Protein AF-A0A7W0R4D1-F1 (afdb_monomer_lite)

Secondary structure (DSSP, 8-state):
-HHHHHHHHHHHHHHHHHHGGGSHHHHHHSPPPPTHHHHHHHHS---SHHHHHHHHTS-TTSTTHHHHHHHHHHHHHHHHHHHHHHHHHHHHHTT-PPS-HHHHHHHHHHHHHHHHHHHHHHHHHH--S-S-HHHHHHHHHHHHHHHHHHHTTTT-SS--HHHHHHHHHHHHHHHHHHHHHHHHHHT-S-HHHHHHHHHHHHHHHHHHHHHHHHHSSPP-S-B-PPP-TT-HHHHHS---SS-----S-HHHHHTT----S-EEEETTT--EEE-TTSTT-HHHHHHHHH---EEEE-STTB--EEETTTTEE-

Foldseek 3Di:
DLVVLLVVLLVPLVCVLVVVCVDVVCCVVPPRDDPLVSVLVSLDDPQLPVVLVVLVPDDPPDPCSVVSNVVSCCNRVVSCVVSVVCNVVSCVVSVPDDDPVLQVLVVVLLVLVVQLVVQLVVLVVPDPPPDDPVVNVVSNCVSCLVSLLSVLLVLDPDQGPLNVVLVVVLVVLVVVLVVLVVVVVVVVDDPVVSCVSVVVSVVVNVVSVVSVVSNPDDDDAQNEHDQPPPDPLDVVQDWDPAAPDDPAQPVCVVVVHDQARFWKAQSVPGHIHGPPSGPPHVVVVCCVVVVRFKIFTNRPSYRWMAGPVVSDID

Radius of gyration: 28.36 Å; chains: 1; bounding box: 57×69×88 Å

Structure (mmCIF, N/CA/C/O backbone):
data_AF-A0A7W0R4D1-F1
#
_entry.id   AF-A0A7W0R4D1-F1
#
loop_
_atom_site.group_PDB
_atom_site.id
_atom_site.type_symbol
_atom_site.label_atom_id
_atom_site.label_alt_id
_atom_site.label_comp_id
_atom_site.label_asym_id
_atom_site.label_entity_id
_atom_site.label_seq_id
_atom_site.pdbx_PDB_ins_code
_atom_site.Cartn_x
_atom_site.Cartn_y
_atom_site.Cartn_z
_atom_site.occupancy
_atom_site.B_iso_or_equiv
_atom_site.auth_seq_id
_atom_site.auth_comp_id
_atom_site.auth_asym_id
_atom_site.auth_atom_id
_atom_site.pdbx_PDB_model_num
ATOM 1 N N . VAL A 1 1 ? -23.362 10.364 43.346 1.00 81.94 1 VAL A N 1
ATOM 2 C CA . VAL A 1 1 ? -22.169 9.546 43.006 1.00 81.94 1 VAL A CA 1
ATOM 3 C C . VAL A 1 1 ? -21.959 9.431 41.501 1.00 81.94 1 VAL A C 1
ATOM 5 O O . VAL A 1 1 ? -20.936 9.909 41.040 1.00 81.94 1 VAL A O 1
ATOM 8 N N . LEU A 1 2 ? -22.918 8.903 40.726 1.00 81.12 2 LEU A N 1
ATOM 9 C CA . LEU A 1 2 ? -22.807 8.769 39.259 1.00 81.12 2 LEU A CA 1
ATOM 10 C C . LEU A 1 2 ? -22.326 10.052 38.553 1.00 81.12 2 LEU A C 1
ATOM 12 O O . LEU A 1 2 ? -21.305 10.025 37.875 1.00 81.12 2 LEU A O 1
ATOM 16 N N . GLY A 1 3 ? -23.004 11.185 38.771 1.00 85.44 3 GLY A N 1
ATOM 17 C CA . GLY A 1 3 ? -22.596 12.464 38.177 1.00 85.44 3 GLY A CA 1
ATOM 18 C C . GLY A 1 3 ? -21.191 12.912 38.595 1.00 85.44 3 GLY A C 1
ATOM 19 O O . GLY A 1 3 ? -20.421 13.364 37.757 1.00 85.44 3 GLY A O 1
ATOM 20 N N . ALA A 1 4 ? -20.815 12.707 39.862 1.00 86.94 4 ALA A N 1
ATOM 21 C CA . ALA A 1 4 ? -19.478 13.039 40.357 1.00 86.94 4 ALA A CA 1
ATOM 22 C C . ALA A 1 4 ? -18.387 12.193 39.679 1.00 86.94 4 ALA A C 1
ATOM 24 O O . ALA A 1 4 ? -17.350 12.731 39.310 1.00 86.94 4 ALA A O 1
ATOM 25 N N . VAL A 1 5 ? -18.635 10.898 39.449 1.00 83.69 5 VAL A N 1
ATOM 26 C CA . VAL A 1 5 ? -17.708 10.005 38.730 1.00 83.69 5 VAL A CA 1
ATOM 27 C C . VAL A 1 5 ? -17.535 10.446 37.274 1.00 83.69 5 VAL A C 1
ATOM 29 O O . VAL A 1 5 ? -16.412 10.482 36.773 1.00 83.69 5 VAL A O 1
ATOM 32 N N . ILE 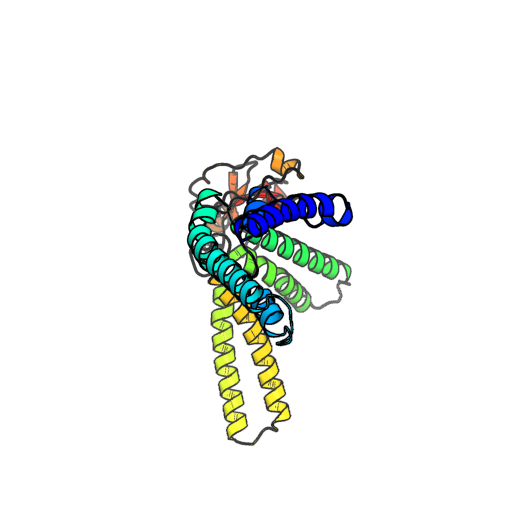A 1 6 ? -18.629 10.825 36.603 1.00 84.38 6 I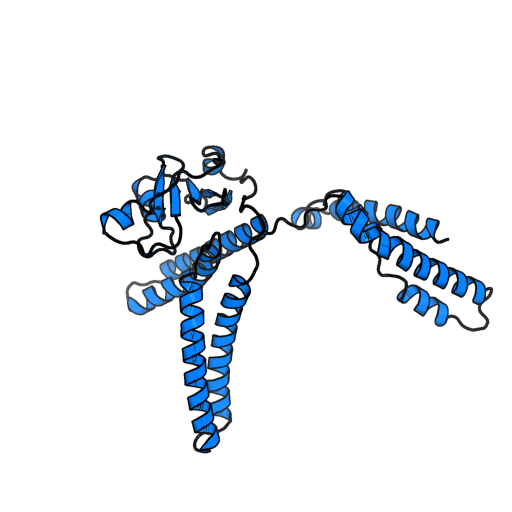LE A N 1
ATOM 33 C CA . ILE A 1 6 ? -18.590 11.317 35.218 1.00 84.38 6 ILE A CA 1
ATOM 34 C C . ILE A 1 6 ? -17.788 12.622 35.136 1.00 84.38 6 ILE A C 1
ATOM 36 O O . ILE A 1 6 ? -16.868 12.725 34.328 1.00 84.38 6 ILE A O 1
ATOM 40 N N . VAL A 1 7 ? -18.091 13.599 35.995 1.00 88.44 7 VAL A N 1
ATOM 41 C CA . VAL A 1 7 ? -17.403 14.899 36.001 1.00 88.44 7 VAL A CA 1
ATOM 42 C C . VAL A 1 7 ? -15.926 14.738 36.345 1.00 88.44 7 VAL A C 1
ATOM 44 O O . VAL A 1 7 ? -15.084 15.273 35.631 1.00 88.44 7 VAL A O 1
ATOM 47 N N . LEU A 1 8 ? -15.592 13.961 37.381 1.00 89.56 8 LEU A N 1
ATOM 48 C CA . LEU A 1 8 ? -14.205 13.726 37.788 1.00 89.56 8 LEU A CA 1
ATOM 49 C C . LEU A 1 8 ? -13.374 13.139 36.643 1.00 89.56 8 LEU A C 1
ATOM 51 O O . LEU A 1 8 ? -12.228 13.530 36.440 1.00 89.56 8 LEU A O 1
ATOM 55 N N . ARG A 1 9 ? -13.966 12.237 35.856 1.00 85.88 9 ARG A N 1
ATOM 56 C CA . ARG A 1 9 ? -13.312 11.661 34.683 1.00 85.88 9 ARG A CA 1
ATOM 57 C C . ARG A 1 9 ? -13.028 12.713 33.613 1.00 85.88 9 ARG A C 1
ATOM 59 O O . ARG A 1 9 ? -11.912 12.749 33.109 1.00 85.88 9 ARG A O 1
ATOM 66 N N . VAL A 1 10 ? -13.991 13.574 33.282 1.00 87.88 10 VAL A N 1
ATOM 67 C CA . VAL A 1 10 ? -13.779 14.682 32.329 1.00 87.88 10 VAL A CA 1
ATOM 68 C C . VAL A 1 10 ? -12.676 15.613 32.835 1.00 87.88 10 VAL A C 1
ATOM 70 O O . VAL A 1 10 ? -11.738 15.920 32.102 1.00 87.88 10 VAL A O 1
ATOM 73 N N . VAL A 1 11 ? -12.739 15.980 34.116 1.00 90.75 11 VAL A N 1
ATOM 74 C CA . VAL A 1 11 ? -11.750 16.837 34.778 1.00 90.75 11 VAL A CA 1
ATOM 75 C C . VAL A 1 11 ? -10.359 16.204 34.800 1.00 90.75 11 VAL A C 1
ATOM 77 O O . VAL A 1 11 ? -9.386 16.940 34.756 1.00 90.75 11 VAL A O 1
ATOM 80 N N . TRP A 1 12 ? -10.231 14.875 34.834 1.00 88.94 12 TRP A N 1
ATOM 81 C CA . TRP A 1 12 ? -8.930 14.196 34.836 1.00 88.94 12 TRP A CA 1
ATOM 82 C C . TRP A 1 12 ? -8.372 13.930 33.429 1.00 88.94 12 TRP A C 1
ATOM 84 O O . TRP A 1 12 ? -7.187 14.137 33.173 1.00 88.94 12 TRP A O 1
ATOM 94 N N . VAL A 1 13 ? -9.216 13.495 32.490 1.00 87.75 13 VAL A N 1
ATOM 95 C CA . VAL A 1 13 ? -8.792 13.096 31.137 1.00 87.75 13 VAL A CA 1
ATOM 96 C C . VAL A 1 13 ? -8.254 14.282 30.341 1.00 87.75 13 VAL A C 1
ATOM 98 O O . VAL A 1 13 ? -7.235 14.142 29.667 1.00 87.75 13 VAL A O 1
ATOM 101 N N . PHE A 1 14 ? -8.888 15.453 30.430 1.00 89.56 14 PHE A N 1
ATOM 102 C CA . PHE A 1 14 ? -8.442 16.641 29.698 1.00 89.56 14 PHE A CA 1
ATOM 103 C C . PHE A 1 14 ? -7.024 17.078 30.114 1.00 89.56 14 PHE A C 1
ATOM 105 O O . PHE A 1 14 ? -6.142 17.098 29.251 1.00 89.56 14 PHE A O 1
ATOM 112 N N . PRO A 1 15 ? -6.737 17.344 31.405 1.00 89.69 15 PRO A N 1
ATOM 113 C CA . PRO A 1 15 ? -5.399 17.710 31.851 1.00 89.69 15 PRO A CA 1
ATOM 114 C C . PRO A 1 15 ? -4.358 16.644 31.552 1.00 89.69 15 PRO A C 1
ATOM 116 O O . PRO A 1 15 ? -3.300 16.994 31.053 1.00 89.69 15 PRO A O 1
ATOM 119 N N . VAL A 1 16 ? -4.634 15.356 31.785 1.00 88.06 16 VAL A N 1
ATOM 120 C CA . VAL A 1 16 ? -3.647 14.292 31.525 1.00 88.06 16 VAL A CA 1
ATOM 121 C C . VAL A 1 16 ? -3.292 14.207 30.039 1.00 88.06 16 VAL A C 1
ATOM 123 O O . VAL A 1 16 ? -2.120 14.041 29.687 1.00 88.06 16 VAL A O 1
ATOM 126 N N . THR A 1 17 ? -4.277 14.379 29.154 1.00 85.75 17 THR A N 1
ATOM 127 C CA . THR A 1 17 ? -4.056 14.316 27.702 1.00 85.75 17 THR A CA 1
ATOM 128 C C . THR A 1 17 ? -3.136 15.438 27.218 1.00 85.75 17 THR A C 1
ATOM 130 O O . THR A 1 17 ? -2.242 15.191 26.408 1.00 85.75 17 THR A O 1
ATOM 133 N N . TYR A 1 18 ? -3.302 16.658 27.732 1.00 87.00 18 TYR A N 1
ATOM 134 C CA . TYR A 1 18 ? -2.465 17.795 27.339 1.00 87.00 18 TYR A CA 1
ATOM 135 C C . TYR A 1 18 ? -1.154 17.879 28.136 1.00 87.00 18 TYR A C 1
ATOM 137 O O . TYR A 1 18 ? -0.117 18.219 27.573 1.00 87.00 18 TYR A O 1
ATOM 145 N N . ALA A 1 19 ? -1.155 17.495 29.415 1.00 86.75 19 ALA A N 1
ATOM 146 C CA . ALA A 1 19 ? 0.029 17.515 30.274 1.00 86.75 19 ALA A CA 1
ATOM 147 C C . ALA A 1 19 ? 1.071 16.464 29.868 1.00 86.75 19 ALA A C 1
ATOM 149 O O . ALA A 1 19 ? 2.264 16.752 29.883 1.00 86.75 19 ALA A O 1
ATOM 150 N N . SER A 1 20 ? 0.650 15.268 29.439 1.00 81.69 20 SER A N 1
ATOM 151 C CA . SER A 1 20 ? 1.571 14.242 28.908 1.00 81.69 20 SER A CA 1
ATOM 152 C C . SER A 1 20 ? 2.356 14.724 27.680 1.00 81.69 20 SER A C 1
ATOM 154 O O . SER A 1 20 ? 3.492 14.305 27.461 1.00 81.69 20 SER A O 1
ATOM 156 N N . ARG A 1 21 ? 1.791 15.672 26.925 1.00 82.25 21 ARG A N 1
ATOM 157 C CA . ARG A 1 21 ? 2.406 16.303 25.748 1.00 82.25 21 ARG A CA 1
ATOM 158 C C . ARG A 1 21 ? 3.262 17.530 26.076 1.00 82.25 21 ARG A C 1
ATOM 160 O O . ARG A 1 21 ? 3.865 18.099 25.175 1.00 82.25 21 ARG A O 1
ATOM 167 N N . LEU A 1 22 ? 3.413 17.891 27.354 1.00 82.62 22 LEU A N 1
ATOM 168 C CA . LEU A 1 22 ? 4.488 18.793 27.792 1.00 82.62 22 LEU A CA 1
ATOM 169 C C . LEU A 1 22 ? 5.869 18.129 27.649 1.00 82.62 22 LEU A C 1
ATOM 171 O O . LEU A 1 22 ? 6.891 18.810 27.637 1.00 82.62 22 LEU A O 1
ATOM 175 N N . VAL A 1 23 ? 5.908 16.797 27.515 1.00 85.44 23 VAL A N 1
ATOM 176 C CA . VAL A 1 23 ? 7.128 16.035 27.248 1.00 85.44 23 VAL A CA 1
ATOM 177 C C . VAL A 1 23 ? 7.447 16.077 25.744 1.00 85.44 23 VAL A C 1
ATOM 179 O O . VAL A 1 23 ? 6.687 15.519 24.947 1.00 85.44 23 VAL A O 1
ATOM 182 N N . PRO A 1 24 ? 8.602 16.633 25.321 1.00 80.06 24 PRO A N 1
ATOM 183 C CA . PRO A 1 24 ? 8.913 16.834 23.901 1.00 80.06 24 PRO A CA 1
ATOM 184 C C . PRO A 1 24 ? 8.949 15.550 23.065 1.00 80.06 24 PRO A C 1
ATOM 186 O O . PRO A 1 24 ? 8.625 15.579 21.883 1.00 80.06 24 PRO A O 1
ATOM 189 N N . ARG A 1 25 ? 9.334 14.412 23.660 1.00 80.19 25 ARG A N 1
ATOM 190 C CA . ARG A 1 25 ? 9.323 13.106 22.973 1.00 80.19 25 ARG A CA 1
ATOM 191 C C . ARG A 1 25 ? 7.908 12.654 22.609 1.00 80.19 25 ARG A C 1
ATOM 193 O O . ARG A 1 25 ? 7.716 12.107 21.533 1.00 80.19 25 ARG A O 1
ATOM 200 N N . VAL A 1 26 ? 6.940 12.901 23.492 1.00 76.44 26 VAL A N 1
ATOM 201 C CA . VAL A 1 26 ? 5.536 12.533 23.269 1.00 76.44 26 VAL A CA 1
ATOM 202 C C . VAL A 1 26 ? 4.928 13.460 22.222 1.00 76.44 26 VAL A C 1
ATOM 204 O O . VAL A 1 26 ? 4.359 12.981 21.253 1.00 76.44 26 VAL A O 1
ATOM 207 N N . ALA A 1 27 ? 5.148 14.772 22.345 1.00 78.44 27 ALA A N 1
ATOM 208 C CA . ALA A 1 27 ? 4.626 15.755 21.394 1.00 78.44 27 ALA A CA 1
ATOM 209 C C . ALA A 1 27 ? 5.144 15.577 19.955 1.00 78.44 27 ALA A C 1
ATOM 211 O O . ALA A 1 27 ? 4.438 15.918 19.012 1.00 78.44 27 ALA A O 1
ATOM 212 N N . ARG A 1 28 ? 6.368 15.054 19.774 1.00 75.12 28 ARG A N 1
ATOM 213 C CA . ARG A 1 28 ? 6.925 14.763 18.440 1.00 75.12 28 ARG A CA 1
ATOM 214 C C . ARG A 1 28 ? 6.280 13.555 17.765 1.00 75.12 28 ARG A C 1
ATOM 216 O O . ARG A 1 28 ? 6.144 13.570 16.549 1.00 75.12 28 ARG A O 1
ATOM 223 N N . ASN A 1 29 ? 5.926 12.529 18.535 1.00 72.88 29 ASN A N 1
ATOM 224 C CA . ASN A 1 29 ? 5.399 11.274 17.996 1.00 72.88 29 ASN A CA 1
ATOM 225 C C . ASN A 1 29 ? 3.862 11.241 17.960 1.00 72.88 29 ASN A C 1
ATOM 227 O O . ASN A 1 29 ? 3.296 10.479 17.187 1.00 72.88 29 ASN A O 1
ATOM 231 N N . ASP A 1 30 ? 3.195 12.040 18.797 1.00 73.12 30 ASP A N 1
ATOM 232 C CA . ASP A 1 30 ? 1.739 12.077 18.945 1.00 73.12 30 ASP A CA 1
ATOM 233 C C . ASP A 1 30 ? 1.272 13.540 19.141 1.00 73.12 30 ASP A C 1
ATOM 235 O O . ASP A 1 30 ? 1.224 14.041 20.279 1.00 73.12 30 ASP A O 1
ATOM 239 N N . PRO A 1 31 ? 0.991 14.270 18.040 1.00 74.94 31 PRO A N 1
ATOM 240 C CA . PRO A 1 31 ? 0.577 15.669 18.100 1.00 74.94 31 PRO A CA 1
ATOM 241 C C . PRO A 1 31 ? -0.689 15.859 18.946 1.00 74.94 31 PRO A C 1
ATOM 243 O O . PRO A 1 31 ? -1.484 14.945 19.159 1.00 74.94 31 PRO A O 1
ATOM 246 N N . ALA A 1 32 ? -0.874 17.067 19.487 1.00 75.81 32 ALA A N 1
ATOM 247 C CA . ALA A 1 32 ? -1.998 17.349 20.373 1.00 75.81 32 ALA A CA 1
ATOM 248 C C . ALA A 1 32 ? -3.335 17.146 19.638 1.00 75.81 32 ALA A C 1
ATOM 250 O O . ALA A 1 32 ? -3.600 17.847 18.658 1.00 75.81 32 ALA A O 1
ATOM 251 N N . PRO A 1 33 ? -4.193 16.221 20.101 1.00 77.44 33 PRO A N 1
ATOM 252 C CA . PRO A 1 33 ? -5.429 15.937 19.408 1.00 77.44 33 PRO A CA 1
ATOM 253 C C . PRO A 1 33 ? -6.416 17.088 19.610 1.00 77.44 33 PRO A C 1
ATOM 255 O O . PRO A 1 33 ? -6.378 17.814 20.615 1.00 77.44 33 PRO A O 1
ATOM 258 N N . SER A 1 34 ? -7.345 17.234 18.664 1.00 82.62 34 SER A N 1
ATOM 259 C CA . SER A 1 34 ? -8.458 18.170 18.822 1.00 82.62 34 SER A CA 1
ATOM 260 C C . SER A 1 34 ? -9.213 17.865 20.119 1.00 82.62 34 SER A C 1
ATOM 262 O O . SER A 1 34 ? -9.342 16.706 20.505 1.00 82.62 34 SER A O 1
ATOM 264 N N . TRP A 1 35 ? -9.750 18.890 20.786 1.00 83.50 35 TRP A N 1
ATOM 265 C CA . TRP A 1 35 ? -10.499 18.747 22.047 1.00 83.50 35 TRP A CA 1
ATOM 266 C C . TRP A 1 35 ? -11.678 17.757 21.963 1.00 83.50 35 TRP A C 1
ATOM 268 O O . TRP A 1 35 ? -12.121 17.229 22.984 1.00 83.50 35 TRP A O 1
ATOM 278 N N . ARG A 1 36 ? -12.148 17.462 20.744 1.00 85.69 36 ARG A N 1
ATOM 279 C CA . ARG A 1 36 ? -13.183 16.468 20.440 1.00 85.69 36 ARG A CA 1
ATOM 280 C C . ARG A 1 36 ? -12.746 15.047 20.821 1.00 85.69 36 ARG A C 1
ATOM 282 O O . ARG A 1 36 ? -13.567 14.269 21.294 1.00 85.69 36 ARG A O 1
ATOM 289 N N . VAL A 1 37 ? -11.461 14.717 20.667 1.00 81.69 37 VAL A N 1
ATOM 290 C CA . VAL A 1 37 ? -10.910 13.385 20.972 1.00 81.69 37 VAL A CA 1
ATOM 291 C C . VAL A 1 37 ? -10.837 13.132 22.489 1.00 81.69 37 VAL A C 1
ATOM 293 O O . VAL A 1 37 ? -11.419 12.143 22.931 1.00 81.69 37 VAL A O 1
ATOM 296 N N . PRO A 1 38 ? -10.249 14.011 23.335 1.00 86.94 38 PRO A N 1
ATOM 297 C CA . PRO A 1 38 ? -10.362 13.898 24.790 1.00 86.94 38 PRO A CA 1
ATOM 298 C C . PRO A 1 38 ? -11.814 13.923 25.277 1.00 86.94 38 PRO A C 1
ATOM 300 O O . PRO A 1 38 ? -12.143 13.188 26.207 1.00 86.94 38 PRO A O 1
ATOM 303 N N . ALA A 1 39 ? -12.697 14.714 24.648 1.00 86.69 39 ALA A N 1
ATOM 304 C CA . ALA A 1 39 ? -14.124 14.710 24.970 1.00 86.69 39 ALA A CA 1
ATOM 305 C C . ALA A 1 39 ? -14.738 13.320 24.751 1.00 86.69 39 ALA A C 1
ATOM 307 O O . ALA A 1 39 ? -15.377 12.789 25.660 1.00 86.69 39 ALA A O 1
ATOM 308 N N . LEU A 1 40 ? -14.467 12.686 23.605 1.00 86.12 40 LEU A N 1
ATOM 309 C CA . LEU A 1 40 ? -14.914 11.324 23.328 1.00 86.12 40 LEU A CA 1
ATOM 310 C C . LEU A 1 40 ? -14.316 10.317 24.320 1.00 86.12 40 LEU A C 1
ATOM 312 O O . LEU A 1 40 ? -15.069 9.575 24.936 1.00 86.12 40 LEU A O 1
ATOM 316 N N . ILE A 1 41 ? -12.998 10.336 24.546 1.00 85.56 41 ILE A N 1
ATOM 317 C CA . ILE A 1 41 ? -12.293 9.421 25.469 1.00 85.56 41 ILE A CA 1
ATOM 318 C C . ILE A 1 41 ? -12.809 9.564 26.912 1.00 85.56 41 ILE A C 1
ATOM 320 O O . ILE A 1 41 ? -12.949 8.584 27.658 1.00 85.56 41 ILE A O 1
ATOM 324 N N . SER A 1 42 ? -13.131 10.794 27.319 1.00 85.94 42 SER A N 1
ATOM 325 C CA . SER A 1 42 ? -13.743 11.068 28.618 1.00 85.94 42 SER A CA 1
ATOM 326 C C . SER A 1 42 ? -15.148 10.464 28.728 1.00 85.94 42 SER A C 1
ATOM 328 O O . SER A 1 42 ? -15.533 10.035 29.815 1.00 85.94 42 SER A O 1
ATOM 330 N N . TRP A 1 43 ? -15.860 10.334 27.605 1.00 86.81 43 TRP A N 1
ATOM 331 C CA . TRP A 1 43 ? -17.201 9.756 27.508 1.00 86.81 43 TRP A CA 1
ATOM 332 C C . TRP A 1 43 ? -17.201 8.230 27.291 1.00 86.81 43 TRP A C 1
ATOM 334 O O . TRP A 1 43 ? -18.119 7.543 27.733 1.00 86.81 43 TRP A O 1
ATOM 344 N N . THR A 1 44 ? -16.161 7.675 26.658 1.00 79.88 44 THR A N 1
ATOM 345 C CA . THR A 1 44 ? -15.997 6.242 26.364 1.00 79.88 44 THR A CA 1
ATOM 346 C C . THR A 1 44 ? -15.111 5.563 27.409 1.00 79.88 44 THR A C 1
ATOM 348 O O . THR A 1 44 ? -13.890 5.484 27.274 1.00 79.88 44 THR A O 1
ATOM 351 N N . GLY A 1 45 ? -15.709 5.082 28.498 1.00 74.00 45 GLY A N 1
ATOM 352 C CA . GLY A 1 45 ? -14.998 4.344 29.546 1.00 74.00 45 GLY A CA 1
ATOM 353 C C . GLY A 1 45 ? -15.098 2.832 29.472 1.00 74.00 45 GLY A C 1
ATOM 354 O O . GLY A 1 45 ? -16.112 2.313 29.023 1.00 74.00 45 GLY A O 1
ATOM 355 N N . MET A 1 46 ? -14.075 2.130 29.990 1.00 68.06 46 MET A N 1
ATOM 356 C CA . MET A 1 46 ? -14.192 0.721 30.385 1.00 68.06 46 MET A CA 1
ATOM 357 C C . MET A 1 46 ? -15.292 0.614 31.441 1.00 68.06 46 MET A C 1
ATOM 359 O O . MET A 1 46 ? -15.192 1.174 32.535 1.00 68.06 46 MET A O 1
ATOM 363 N N . ARG A 1 47 ? -16.393 -0.026 31.063 1.00 67.12 47 ARG A N 1
ATOM 364 C CA . ARG A 1 47 ? -17.673 0.096 31.759 1.00 67.12 47 ARG A CA 1
ATOM 365 C C . ARG A 1 47 ? -17.736 -0.889 32.920 1.00 67.12 47 ARG A C 1
ATOM 367 O O . ARG A 1 47 ? -18.131 -2.029 32.730 1.00 67.12 47 ARG A O 1
ATOM 374 N N . GLY A 1 48 ? -17.309 -0.445 34.103 1.00 72.88 48 GLY A N 1
ATOM 375 C CA . GLY A 1 48 ? -17.738 -0.935 35.423 1.00 72.88 48 GLY A CA 1
ATOM 376 C C . GLY A 1 48 ? -17.495 -2.402 35.802 1.00 72.88 48 GLY A C 1
ATOM 377 O O . GLY A 1 48 ? -17.700 -2.732 36.964 1.00 72.88 48 GLY A O 1
ATOM 378 N N . VAL A 1 49 ? -17.012 -3.273 34.906 1.00 81.19 49 VAL A N 1
ATOM 379 C CA . VAL A 1 49 ? -16.733 -4.692 35.212 1.00 81.19 49 VAL A CA 1
ATOM 380 C C . VAL A 1 49 ? -15.747 -4.811 36.372 1.00 81.19 49 VAL A C 1
ATOM 382 O O . VAL A 1 49 ? -15.991 -5.551 37.319 1.00 81.19 49 VAL A O 1
ATOM 385 N N . VAL A 1 50 ? -14.677 -4.011 36.351 1.00 84.56 50 VAL A N 1
ATOM 386 C CA . VAL A 1 50 ? -13.681 -3.972 37.433 1.00 84.56 50 VAL A CA 1
ATOM 387 C C . VAL A 1 50 ? -14.290 -3.441 38.735 1.00 84.56 50 VAL A C 1
ATOM 389 O O . VAL A 1 50 ? -13.998 -3.963 39.803 1.00 84.56 50 VAL A O 1
ATOM 392 N N . THR A 1 51 ? -15.168 -2.436 38.668 1.00 87.31 51 THR A N 1
ATOM 393 C CA . THR A 1 51 ? -15.834 -1.856 39.847 1.00 87.31 51 THR A CA 1
ATOM 394 C C . THR A 1 51 ? -16.813 -2.836 40.492 1.00 87.31 51 THR A C 1
ATOM 396 O O . THR A 1 51 ? -16.834 -2.963 41.714 1.00 87.31 51 THR A O 1
ATOM 399 N N . LEU A 1 52 ? -17.592 -3.557 39.682 1.00 89.56 52 LEU A N 1
ATOM 400 C CA . LEU A 1 52 ? -18.477 -4.622 40.150 1.00 89.56 52 LEU A CA 1
ATOM 401 C C . LEU A 1 52 ? -17.673 -5.779 40.748 1.00 89.56 52 LEU A C 1
ATOM 403 O O . LEU A 1 52 ? -17.978 -6.224 41.849 1.00 89.56 52 LEU A O 1
ATOM 407 N N . ALA A 1 53 ? -16.606 -6.219 40.079 1.00 89.44 53 ALA A N 1
ATOM 408 C CA . ALA A 1 53 ? -15.723 -7.248 40.620 1.00 89.44 53 ALA A CA 1
ATOM 409 C C . ALA A 1 53 ? -15.131 -6.824 41.975 1.00 89.44 53 ALA A C 1
ATOM 411 O O . ALA A 1 53 ? -15.208 -7.577 42.942 1.00 89.44 53 ALA A O 1
ATOM 412 N N . ALA A 1 54 ? -14.622 -5.592 42.077 1.00 89.94 54 ALA A N 1
ATOM 413 C CA . ALA A 1 54 ? -14.037 -5.065 43.307 1.00 89.94 54 ALA A CA 1
ATOM 414 C C . ALA A 1 54 ? -15.038 -5.035 44.471 1.00 89.94 54 ALA A C 1
ATOM 416 O O . ALA A 1 54 ? -14.681 -5.386 45.593 1.00 89.94 54 ALA A O 1
ATOM 417 N N . VAL A 1 55 ? -16.296 -4.655 44.218 1.00 91.44 55 VAL A N 1
ATOM 418 C CA . VAL A 1 55 ? -17.308 -4.583 45.280 1.00 91.44 55 VAL A CA 1
ATOM 419 C C . VAL A 1 55 ? -17.780 -5.970 45.729 1.00 91.44 55 VAL A C 1
ATOM 421 O O . VAL A 1 55 ? -18.097 -6.157 46.902 1.00 91.44 55 VAL A O 1
ATOM 424 N N . PHE A 1 56 ? -17.793 -6.963 44.831 1.00 90.19 56 PHE A N 1
ATOM 425 C CA . PHE A 1 56 ? -18.173 -8.335 45.178 1.00 90.19 56 PHE A CA 1
ATOM 426 C C . PHE A 1 56 ? -17.097 -9.083 45.972 1.00 90.19 56 PHE A C 1
ATOM 428 O O . PHE A 1 56 ? -17.442 -9.977 46.742 1.00 90.19 56 PHE A O 1
ATOM 435 N N . VAL A 1 57 ? -15.829 -8.681 45.848 1.00 95.25 57 VAL A N 1
ATOM 436 C CA . VAL A 1 57 ? -14.707 -9.218 46.638 1.00 95.25 57 VAL A CA 1
ATOM 437 C C . VAL A 1 57 ? -14.737 -8.742 48.102 1.00 95.25 57 VAL A C 1
ATOM 439 O O . VAL A 1 57 ? -14.076 -9.336 48.951 1.00 95.25 57 VAL A O 1
ATOM 442 N N . LEU A 1 58 ? -15.518 -7.706 48.437 1.00 90.88 58 LEU A N 1
ATOM 443 C CA . LEU A 1 58 ? -15.584 -7.179 49.803 1.00 90.88 58 LEU A CA 1
ATOM 444 C C . LEU A 1 58 ? -16.117 -8.225 50.806 1.00 90.88 58 LEU A C 1
ATOM 446 O O . LEU A 1 58 ? -17.200 -8.784 50.570 1.00 90.88 58 LEU A O 1
ATOM 450 N N . PRO A 1 59 ? -15.427 -8.432 51.950 1.00 91.75 59 PRO A N 1
ATOM 451 C CA . PRO A 1 59 ? -15.871 -9.335 53.010 1.00 91.75 59 PRO A CA 1
ATOM 452 C C . PRO A 1 59 ? -17.278 -8.997 53.525 1.00 91.75 59 PRO A C 1
ATOM 454 O O . PRO A 1 59 ? -17.635 -7.814 53.539 1.00 91.75 59 PRO A O 1
ATOM 457 N N . PRO A 1 60 ? -18.058 -9.985 54.005 1.00 87.44 60 PRO A N 1
ATOM 458 C CA . PRO A 1 60 ? -19.419 -9.767 54.508 1.00 87.44 60 PRO A CA 1
ATOM 459 C C . PRO A 1 60 ? -19.495 -8.724 55.628 1.00 87.44 60 PRO A C 1
ATOM 461 O O . PRO A 1 60 ? -20.420 -7.920 55.642 1.00 87.44 60 PRO A O 1
ATOM 464 N N . GLU A 1 61 ? -18.468 -8.668 56.479 1.00 92.81 61 GLU A N 1
ATOM 465 C CA . GLU A 1 61 ? -18.399 -7.771 57.643 1.00 92.81 61 GLU A CA 1
ATOM 466 C C . GLU A 1 61 ? -18.067 -6.314 57.300 1.00 92.81 61 GLU A C 1
ATOM 468 O O . GLU A 1 61 ? -17.888 -5.478 58.187 1.00 92.81 61 GLU A O 1
ATOM 473 N N . THR A 1 62 ? -17.948 -5.989 56.011 1.00 91.69 62 THR A N 1
ATOM 474 C CA . THR A 1 62 ? -17.635 -4.628 55.576 1.00 91.69 62 THR A CA 1
ATOM 475 C C . THR A 1 62 ? -18.798 -3.691 55.929 1.00 91.69 62 THR A C 1
ATOM 477 O O . THR A 1 62 ? -19.928 -3.922 55.482 1.00 91.69 62 THR A O 1
ATOM 480 N N . PRO A 1 63 ? -18.552 -2.594 56.665 1.00 92.38 63 PRO A N 1
ATOM 481 C CA . PRO A 1 63 ? -19.579 -1.600 56.942 1.00 92.38 63 PRO A CA 1
ATOM 482 C C . PRO A 1 63 ? -20.219 -1.076 55.649 1.00 92.38 63 PRO A C 1
ATOM 484 O O . PRO A 1 63 ? -19.530 -0.775 54.674 1.00 92.38 63 PRO A O 1
ATOM 487 N N . GLN A 1 64 ? -21.553 -0.988 55.627 1.00 91.50 64 GLN A N 1
ATOM 488 C CA . GLN A 1 64 ? -22.330 -0.482 54.486 1.00 91.50 64 GLN A CA 1
ATOM 489 C C . GLN A 1 64 ? -22.061 -1.212 53.150 1.00 91.50 64 GLN A C 1
ATOM 491 O O . GLN A 1 64 ? -22.249 -0.633 52.077 1.00 91.50 64 GLN A O 1
ATOM 496 N N . ARG A 1 65 ? -21.671 -2.496 53.190 1.00 90.00 65 ARG A N 1
ATOM 497 C CA . ARG A 1 65 ? -21.416 -3.326 51.998 1.00 90.00 65 ARG A CA 1
ATOM 498 C C . ARG A 1 65 ? -22.551 -3.280 50.977 1.00 90.00 65 ARG A C 1
ATOM 500 O O . ARG A 1 65 ? -22.298 -3.083 49.792 1.00 90.00 65 ARG A O 1
ATOM 507 N N . GLU A 1 66 ? -23.795 -3.424 51.423 1.00 91.81 66 GLU A N 1
ATOM 508 C CA . GLU A 1 66 ? -24.970 -3.380 50.542 1.00 91.81 66 GLU A CA 1
ATOM 509 C C . GLU A 1 66 ? -25.113 -2.024 49.840 1.00 91.81 66 GLU A C 1
ATOM 511 O O . GLU A 1 66 ? -25.375 -1.968 48.639 1.00 91.81 66 GLU A O 1
ATOM 516 N N . THR A 1 67 ? -24.841 -0.926 50.552 1.00 92.25 67 THR A N 1
ATOM 517 C CA . THR A 1 67 ? -24.828 0.428 49.988 1.00 92.25 67 THR A CA 1
ATOM 518 C C . THR A 1 67 ? -23.724 0.589 48.943 1.00 92.25 67 THR A C 1
ATOM 520 O O . THR A 1 67 ? -23.959 1.184 47.893 1.00 92.25 67 THR A O 1
ATOM 523 N N . LEU A 1 68 ? -22.529 0.041 49.186 1.00 91.25 68 LEU A N 1
ATOM 524 C CA . LEU A 1 68 ? -21.425 0.066 48.220 1.00 91.25 68 LEU A CA 1
ATOM 525 C C . LEU A 1 68 ? -21.768 -0.728 46.954 1.00 91.25 68 LEU A C 1
ATOM 527 O O . LEU A 1 68 ? -21.523 -0.241 45.849 1.00 91.25 68 LEU A O 1
ATOM 531 N N . ILE A 1 69 ? -22.384 -1.906 47.103 1.00 91.38 69 ILE A N 1
ATOM 532 C CA . ILE A 1 69 ? -22.861 -2.725 45.979 1.00 91.38 69 ILE A CA 1
ATOM 533 C C . ILE A 1 69 ? -23.917 -1.963 45.178 1.00 91.38 69 ILE A C 1
ATOM 535 O O . ILE A 1 69 ? -23.810 -1.879 43.954 1.00 91.38 69 ILE A O 1
ATOM 539 N N . LEU A 1 70 ? -24.895 -1.354 45.853 1.00 92.69 70 LEU A N 1
ATOM 540 C CA . LEU A 1 70 ? -25.926 -0.540 45.212 1.00 92.69 70 LEU A CA 1
ATOM 541 C C . LEU A 1 70 ? -25.308 0.627 44.434 1.00 92.69 70 LEU A C 1
ATOM 543 O O . LEU A 1 70 ? -25.663 0.854 43.279 1.00 92.69 70 LEU A O 1
ATOM 547 N N . ILE A 1 71 ? -24.350 1.344 45.028 1.00 91.44 71 ILE A N 1
ATOM 548 C CA . ILE A 1 71 ? -23.641 2.440 44.359 1.00 91.44 71 ILE A CA 1
ATOM 549 C C . ILE A 1 71 ? -22.893 1.925 43.125 1.00 91.44 71 ILE A C 1
ATOM 551 O O . ILE A 1 71 ? -23.017 2.522 42.057 1.00 91.44 71 ILE A O 1
ATOM 555 N N . ALA A 1 72 ? -22.143 0.827 43.241 1.00 90.25 72 ALA A N 1
ATOM 556 C CA . ALA A 1 72 ? -21.394 0.244 42.130 1.00 90.25 72 ALA A CA 1
ATOM 557 C C . ALA A 1 72 ? -22.318 -0.201 40.984 1.00 90.25 72 ALA A C 1
ATOM 559 O O . ALA A 1 72 ? -22.026 0.077 39.817 1.00 90.25 72 ALA A O 1
ATOM 560 N N . LEU A 1 73 ? -23.454 -0.826 41.311 1.00 91.12 73 LEU A N 1
ATOM 561 C CA . LEU A 1 73 ? -24.472 -1.241 40.351 1.00 91.12 73 LEU A CA 1
ATOM 562 C C . LEU A 1 73 ? -25.098 -0.032 39.650 1.00 91.12 73 LEU A C 1
ATOM 564 O O . LEU A 1 73 ? -25.132 0.009 38.424 1.00 91.12 73 LEU A O 1
ATOM 568 N N . VAL A 1 74 ? -25.534 0.980 40.405 1.00 91.38 74 VAL A N 1
ATOM 569 C CA . VAL A 1 74 ? -26.153 2.199 39.860 1.00 91.38 74 VAL A CA 1
ATOM 570 C C . VAL A 1 74 ? -25.169 2.974 38.984 1.00 91.38 74 VAL A C 1
ATOM 572 O O . VAL A 1 74 ? -25.540 3.449 37.913 1.00 91.38 74 VAL A O 1
ATOM 575 N N . VAL A 1 75 ? -23.903 3.084 39.397 1.00 88.81 75 VAL A N 1
ATOM 576 C CA . VAL A 1 75 ? -22.862 3.747 38.601 1.00 88.81 75 VAL A CA 1
ATOM 577 C C . VAL A 1 75 ? -22.582 2.966 37.317 1.00 88.81 75 VAL A C 1
ATOM 579 O O . VAL A 1 75 ? -22.512 3.562 36.244 1.00 88.81 75 VAL A O 1
ATOM 582 N N . THR A 1 76 ? -22.472 1.640 37.394 1.00 89.12 76 THR A N 1
ATOM 583 C CA . THR A 1 76 ? -22.182 0.794 36.227 1.00 89.12 76 THR A CA 1
ATOM 584 C C . THR A 1 76 ? -23.356 0.748 35.251 1.00 89.12 76 THR A C 1
ATOM 586 O O . THR A 1 76 ? -23.176 1.020 34.068 1.00 89.12 76 THR A O 1
ATOM 589 N N . ALA A 1 77 ? -24.571 0.481 35.731 1.00 89.69 77 ALA A N 1
ATOM 590 C CA . ALA A 1 77 ? -25.777 0.469 34.908 1.00 89.69 77 ALA A CA 1
ATOM 591 C C . ALA A 1 77 ? -26.075 1.858 34.324 1.00 89.69 77 ALA A C 1
ATOM 593 O O . ALA A 1 77 ? -26.374 1.978 33.138 1.00 89.69 77 ALA A O 1
ATOM 594 N N . GLY A 1 78 ? -25.926 2.918 35.124 1.00 88.06 78 GLY A N 1
ATOM 595 C CA . GLY A 1 78 ? -26.124 4.294 34.676 1.00 88.06 78 GLY A CA 1
ATOM 596 C C . GLY A 1 78 ? -25.129 4.705 33.593 1.00 88.06 78 GLY A C 1
ATOM 597 O O . GLY A 1 78 ? -25.531 5.249 32.569 1.00 88.06 78 GLY A O 1
ATOM 598 N N . THR A 1 79 ? -23.839 4.402 33.766 1.00 87.12 79 THR A N 1
ATOM 599 C CA . THR A 1 79 ? -22.832 4.672 32.724 1.00 87.12 79 THR A CA 1
ATOM 600 C C . THR A 1 79 ? -23.060 3.823 31.475 1.00 87.12 79 THR A C 1
ATOM 602 O O . THR A 1 79 ? -22.999 4.362 30.376 1.00 87.12 79 THR A O 1
ATOM 605 N N . LEU A 1 80 ? -23.412 2.540 31.609 1.00 86.62 80 LEU A N 1
ATOM 606 C CA . LEU A 1 80 ? -23.747 1.672 30.475 1.00 86.62 80 LEU A CA 1
ATOM 607 C C . LEU A 1 80 ? -24.926 2.206 29.654 1.00 86.62 80 LEU A C 1
ATOM 609 O O . LEU A 1 80 ? -24.807 2.330 28.436 1.00 86.62 80 LEU A O 1
ATOM 613 N N . LEU A 1 81 ? -26.038 2.534 30.312 1.00 87.31 81 LEU A N 1
ATOM 614 C CA . LEU A 1 81 ? -27.270 2.960 29.649 1.00 87.31 81 LEU A CA 1
ATOM 615 C C . LEU A 1 81 ? -27.152 4.376 29.084 1.00 87.31 81 LEU A C 1
ATOM 617 O O . LEU A 1 81 ? -27.459 4.579 27.909 1.00 87.31 81 LEU A O 1
ATOM 621 N N . LEU A 1 82 ? -26.668 5.348 29.870 1.00 85.62 82 LEU A N 1
ATOM 622 C CA . LEU A 1 82 ? -26.510 6.719 29.379 1.00 85.62 82 LEU A CA 1
ATOM 623 C C . LEU A 1 82 ? -25.380 6.818 28.355 1.00 85.62 82 LEU A C 1
ATOM 625 O O . LEU A 1 82 ? -25.609 7.316 27.258 1.00 85.62 82 LEU A O 1
ATOM 629 N N . GLN A 1 83 ? -24.163 6.363 28.666 1.00 84.88 83 GLN A N 1
ATOM 630 C CA . GLN A 1 83 ? -23.021 6.566 27.761 1.00 84.88 83 GLN A CA 1
ATOM 631 C C . GLN A 1 83 ? -23.093 5.638 26.547 1.00 84.88 83 GLN A C 1
ATOM 633 O O . GLN A 1 83 ? -22.744 6.057 25.449 1.00 84.88 83 GLN A O 1
ATOM 638 N N . GLY A 1 84 ? -23.600 4.409 26.705 1.00 81.56 84 GLY A N 1
ATOM 639 C CA . GLY A 1 84 ? -23.766 3.472 25.592 1.00 81.56 84 GLY A CA 1
ATOM 640 C C . GLY A 1 84 ? -24.756 3.963 24.535 1.00 81.56 84 GLY A C 1
ATOM 641 O O . GLY A 1 84 ? -24.469 3.855 23.346 1.00 81.56 84 GLY A O 1
ATOM 642 N N . SER A 1 85 ? -25.879 4.556 24.948 1.00 85.31 85 SER A N 1
ATOM 643 C CA . SER A 1 85 ? -26.881 5.094 24.014 1.00 85.31 85 SER A CA 1
ATOM 644 C C . SER A 1 85 ? -26.518 6.475 23.456 1.00 85.31 85 SER A C 1
ATOM 646 O O . SER A 1 85 ? -26.851 6.787 22.314 1.00 85.31 85 SER A O 1
ATOM 648 N N . THR A 1 86 ? -25.802 7.302 24.224 1.00 87.06 86 THR A N 1
ATOM 649 C CA . THR A 1 86 ? -25.420 8.662 23.799 1.00 87.06 86 THR A CA 1
ATOM 650 C C . THR A 1 86 ? -24.152 8.699 22.953 1.00 87.06 86 THR A C 1
ATOM 652 O O . THR A 1 86 ? -23.938 9.681 22.247 1.00 87.06 86 THR A O 1
ATOM 655 N N . LEU A 1 87 ? -23.331 7.644 22.958 1.00 84.75 87 LEU A N 1
ATOM 656 C CA . LEU A 1 87 ? -22.079 7.599 22.202 1.00 84.75 87 LEU A CA 1
ATOM 657 C C . LEU A 1 87 ? -22.272 7.769 20.681 1.00 84.75 87 LEU A C 1
ATOM 659 O O . LEU A 1 87 ? -21.626 8.655 20.121 1.00 84.75 87 LEU A O 1
ATOM 663 N N . PRO A 1 88 ? -23.165 7.027 19.990 1.00 80.06 88 PRO A N 1
ATOM 664 C CA . PRO A 1 88 ? -23.356 7.199 18.547 1.00 80.06 88 PRO A CA 1
ATOM 665 C C . PRO A 1 88 ? -23.891 8.585 18.178 1.00 80.06 88 PRO A C 1
ATOM 667 O O . PRO A 1 88 ? -23.652 9.076 17.077 1.00 80.06 88 PRO A O 1
ATOM 670 N N . TRP A 1 89 ? -24.656 9.210 19.077 1.00 85.81 89 TRP A N 1
ATOM 671 C CA . TRP A 1 89 ? -25.132 10.580 18.905 1.00 85.81 89 TRP A CA 1
ATOM 672 C C . TRP A 1 89 ? -23.993 11.587 19.098 1.00 85.81 89 TRP A C 1
ATOM 674 O O . TRP A 1 89 ? -23.825 12.480 18.273 1.00 85.81 89 TRP A O 1
ATOM 684 N N . LEU A 1 90 ? -23.169 11.408 20.134 1.00 84.75 90 LEU A N 1
ATOM 685 C CA . LEU A 1 90 ? -22.039 12.279 20.444 1.00 84.75 90 LEU A CA 1
ATOM 686 C C . LEU A 1 90 ? -20.969 12.239 19.347 1.00 84.75 90 LEU A C 1
ATOM 688 O O . LEU A 1 90 ? -20.485 13.291 18.946 1.00 84.75 90 LEU A O 1
ATOM 692 N N . VAL A 1 91 ? -20.646 11.054 18.820 1.00 81.94 91 VAL A N 1
ATOM 693 C CA . VAL A 1 91 ? -19.710 10.891 17.692 1.00 81.94 91 VAL A CA 1
ATOM 694 C C . VAL A 1 91 ? -20.199 11.664 16.466 1.00 81.94 91 VAL A C 1
ATOM 696 O O . VAL A 1 91 ? -19.438 12.439 15.891 1.00 81.94 91 VAL A O 1
ATOM 699 N N . ARG A 1 92 ? -21.487 11.526 16.117 1.00 79.75 92 ARG A N 1
ATOM 700 C CA . ARG A 1 92 ? -22.103 12.271 15.008 1.00 79.75 92 ARG A CA 1
ATOM 701 C C . ARG A 1 92 ? -22.114 13.779 15.257 1.00 79.75 92 ARG A C 1
ATOM 703 O O . ARG A 1 92 ? -21.846 14.548 14.346 1.00 79.75 92 ARG A O 1
ATOM 710 N N . ARG A 1 93 ? -22.399 14.209 16.491 1.00 83.88 93 ARG A N 1
ATOM 711 C CA . ARG A 1 93 ? -22.477 15.629 16.872 1.00 83.88 93 ARG A CA 1
ATOM 712 C C . ARG A 1 93 ? -21.112 16.314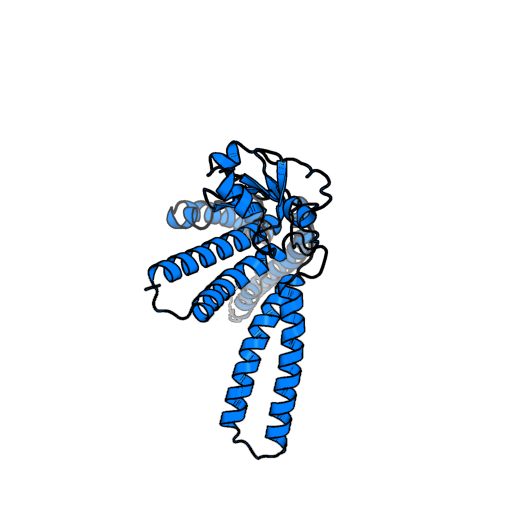 16.888 1.00 83.88 93 ARG A C 1
ATOM 714 O O . ARG A 1 93 ? -21.039 17.500 16.587 1.00 83.88 93 ARG A O 1
ATOM 721 N N . LEU A 1 94 ? -20.066 15.593 17.288 1.00 81.12 94 LEU A N 1
ATOM 722 C CA . LEU A 1 94 ? -18.702 16.112 17.350 1.00 81.12 94 LEU A CA 1
ATOM 723 C C . LEU A 1 94 ? -18.018 16.138 15.982 1.00 81.12 94 LEU A C 1
ATOM 725 O O . LEU A 1 94 ? -16.914 16.674 15.910 1.00 81.12 94 LEU A O 1
ATOM 729 N N . GLU A 1 95 ? -18.638 15.579 14.932 1.00 70.62 95 GLU A N 1
ATOM 730 C CA . GLU A 1 95 ? -18.040 15.464 13.593 1.00 70.62 95 GLU A CA 1
ATOM 731 C C . GLU A 1 95 ? -16.587 14.988 13.703 1.00 70.62 95 GLU A C 1
ATOM 733 O O . GLU A 1 95 ? -15.650 15.594 13.177 1.00 70.62 95 GLU A O 1
ATOM 738 N N . LEU A 1 96 ? -16.380 13.958 14.525 1.00 66.12 96 LEU A N 1
ATOM 739 C CA . LEU A 1 96 ? -15.095 13.290 14.619 1.00 66.12 96 LEU A CA 1
ATOM 740 C C . LEU A 1 96 ? -14.936 12.502 13.325 1.00 66.12 96 LEU A C 1
ATOM 742 O O . LEU A 1 96 ? -15.346 11.347 13.244 1.00 66.12 96 LEU A O 1
ATOM 746 N N . ALA A 1 97 ? -14.396 13.166 12.304 1.00 57.75 97 ALA A N 1
ATOM 747 C CA . ALA A 1 97 ? -13.829 12.482 11.161 1.00 57.75 97 ALA A CA 1
ATOM 748 C C . ALA A 1 97 ? -12.799 11.487 11.709 1.00 57.75 97 ALA A C 1
ATOM 750 O O . ALA A 1 97 ? -11.972 11.847 12.557 1.00 57.75 97 ALA A O 1
ATOM 751 N N . GLY A 1 98 ? -12.890 10.226 11.282 1.00 57.25 98 GLY A N 1
ATOM 752 C CA . GLY A 1 98 ? -11.779 9.300 11.471 1.00 57.25 98 GLY A CA 1
ATOM 753 C C . GLY A 1 98 ? -10.506 9.892 10.851 1.00 57.25 98 GLY A C 1
ATOM 754 O O . GLY A 1 98 ? -10.603 10.856 10.085 1.00 57.25 98 GLY A O 1
ATOM 755 N N . PRO A 1 99 ? -9.316 9.363 11.179 1.00 57.72 99 PRO A N 1
ATOM 756 C CA . PRO A 1 99 ? -8.135 9.675 10.381 1.00 57.72 99 PRO A CA 1
ATOM 757 C C . PRO A 1 99 ? -8.503 9.494 8.903 1.00 57.72 99 PRO A C 1
ATOM 759 O O . PRO A 1 99 ? -9.183 8.526 8.548 1.00 57.72 99 PRO A O 1
ATOM 762 N N . ASP A 1 100 ? -8.197 10.509 8.099 1.00 64.56 100 ASP A N 1
ATOM 763 C CA . ASP A 1 100 ? -8.622 10.571 6.709 1.00 64.56 100 ASP A CA 1
ATOM 764 C C . ASP A 1 100 ? -7.985 9.391 5.970 1.00 64.56 100 ASP A C 1
ATOM 766 O O . ASP A 1 100 ? -6.776 9.365 5.729 1.00 64.56 100 ASP A O 1
ATOM 770 N N . ARG A 1 101 ? -8.797 8.368 5.676 1.00 66.62 101 ARG A N 1
ATOM 771 C CA . ARG A 1 101 ? -8.313 7.104 5.111 1.00 66.62 101 ARG A CA 1
ATOM 772 C C . ARG A 1 101 ? -7.623 7.338 3.774 1.00 66.62 101 ARG A C 1
ATOM 774 O O . ARG A 1 101 ? -6.691 6.606 3.452 1.00 66.62 101 ARG A O 1
ATOM 781 N N . ALA A 1 102 ? -8.049 8.353 3.023 1.00 67.88 102 ALA A N 1
ATOM 782 C CA . ALA A 1 102 ? -7.404 8.756 1.784 1.00 67.88 102 ALA A CA 1
ATOM 783 C C . ALA A 1 102 ? -5.976 9.258 2.034 1.00 67.88 102 ALA A C 1
ATOM 785 O O . ALA A 1 102 ? -5.038 8.817 1.370 1.00 67.88 102 ALA A O 1
ATOM 786 N N . VAL A 1 103 ? -5.797 10.131 3.029 1.00 70.62 103 VAL A N 1
ATOM 787 C CA . VAL A 1 103 ? -4.481 10.666 3.408 1.00 70.62 103 VAL A CA 1
ATOM 788 C C . VAL A 1 103 ? -3.567 9.558 3.923 1.00 70.62 103 VAL A C 1
ATOM 790 O O . VAL A 1 103 ? -2.410 9.497 3.509 1.00 70.62 103 VAL A O 1
ATOM 793 N N . ASP A 1 104 ? -4.078 8.658 4.764 1.00 75.50 104 ASP A N 1
ATOM 794 C CA . ASP A 1 104 ? -3.304 7.528 5.289 1.00 75.50 104 ASP A CA 1
ATOM 795 C C . ASP A 1 104 ? -2.872 6.571 4.166 1.00 75.50 104 ASP A C 1
ATOM 797 O O . ASP A 1 104 ? -1.706 6.183 4.105 1.00 75.50 104 ASP A O 1
ATOM 801 N N . THR A 1 105 ? -3.773 6.254 3.228 1.00 77.19 105 THR A N 1
ATOM 802 C CA . THR A 1 105 ? -3.472 5.373 2.082 1.00 77.19 105 THR A CA 1
ATOM 803 C C . THR A 1 105 ? -2.418 5.996 1.164 1.00 77.19 105 THR A C 1
ATOM 805 O O . THR A 1 105 ? -1.488 5.321 0.721 1.00 77.19 105 THR A O 1
ATOM 808 N N . LEU A 1 106 ? -2.509 7.303 0.899 1.00 80.94 106 LEU A N 1
ATOM 809 C CA . LEU A 1 106 ? -1.512 8.004 0.092 1.00 80.94 106 LEU A CA 1
ATOM 810 C C . LEU A 1 106 ? -0.158 8.117 0.816 1.00 80.94 106 LEU A C 1
ATOM 812 O O . LEU A 1 106 ? 0.896 8.002 0.184 1.00 80.94 106 LEU A O 1
ATOM 816 N N . ALA A 1 107 ? -0.160 8.321 2.136 1.00 82.50 107 ALA A N 1
ATOM 817 C CA . ALA A 1 107 ? 1.058 8.334 2.943 1.00 82.50 107 ALA A CA 1
ATOM 818 C C . ALA A 1 107 ? 1.739 6.955 2.968 1.00 82.50 107 ALA A C 1
ATOM 820 O O . ALA A 1 107 ? 2.965 6.870 2.852 1.00 82.50 107 ALA A O 1
ATOM 821 N N . GLU A 1 108 ? 0.952 5.881 3.064 1.00 83.19 108 GLU A N 1
ATOM 822 C CA . GLU A 1 108 ? 1.415 4.498 2.941 1.00 83.19 108 GLU A CA 1
ATOM 823 C C . GLU A 1 108 ? 2.053 4.248 1.564 1.00 83.19 108 GLU A C 1
ATOM 825 O O . GLU A 1 108 ? 3.197 3.789 1.494 1.00 83.19 108 GLU A O 1
ATOM 830 N N . ALA A 1 109 ? 1.381 4.635 0.472 1.00 84.94 109 ALA A N 1
ATOM 831 C CA . ALA A 1 109 ? 1.908 4.528 -0.893 1.00 84.94 109 ALA A CA 1
ATOM 832 C C . ALA A 1 109 ? 3.248 5.263 -1.064 1.00 84.94 109 ALA A C 1
ATOM 834 O O . ALA A 1 109 ? 4.225 4.709 -1.581 1.00 84.94 109 ALA A O 1
ATOM 835 N N . ALA A 1 110 ? 3.329 6.500 -0.566 1.00 86.69 110 ALA A N 1
ATOM 836 C CA . ALA A 1 110 ? 4.550 7.299 -0.604 1.00 86.69 110 ALA A CA 1
ATOM 837 C C . ALA A 1 110 ? 5.696 6.654 0.196 1.00 86.69 110 ALA A C 1
ATOM 839 O O . ALA A 1 110 ? 6.859 6.721 -0.216 1.00 86.69 110 ALA A O 1
ATOM 840 N N . LEU A 1 111 ? 5.392 6.014 1.330 1.00 89.06 111 LEU A N 1
ATOM 841 C CA . LEU A 1 111 ? 6.386 5.313 2.138 1.00 89.06 111 LEU A CA 1
ATOM 842 C C . LEU A 1 111 ? 6.920 4.063 1.429 1.00 89.06 111 LEU A C 1
ATOM 844 O O . LEU A 1 111 ? 8.139 3.872 1.395 1.00 89.06 111 LEU A O 1
ATOM 848 N N . PHE A 1 112 ? 6.046 3.249 0.830 1.00 88.56 112 PHE A N 1
ATOM 849 C CA . PHE A 1 112 ? 6.466 2.089 0.038 1.00 88.56 112 PHE A CA 1
ATOM 850 C C . PHE A 1 112 ? 7.344 2.492 -1.146 1.00 88.56 112 PHE A C 1
ATOM 852 O O . PHE A 1 112 ? 8.387 1.874 -1.358 1.00 88.56 112 PHE A O 1
ATOM 859 N N . GLN A 1 113 ? 6.990 3.568 -1.855 1.00 88.94 113 GLN A N 1
ATOM 860 C CA . GLN A 1 113 ? 7.804 4.098 -2.951 1.00 88.94 113 GLN A CA 1
ATOM 861 C C . GLN A 1 113 ? 9.208 4.493 -2.484 1.00 88.94 113 GLN A C 1
ATOM 863 O O . GLN A 1 113 ? 10.207 4.122 -3.102 1.00 88.94 113 GLN A O 1
ATOM 868 N N . ARG A 1 114 ? 9.302 5.220 -1.364 1.00 90.19 114 ARG A N 1
ATOM 869 C CA . ARG A 1 114 ? 10.594 5.626 -0.796 1.00 90.19 114 ARG A CA 1
ATOM 870 C C . ARG A 1 114 ? 11.429 4.413 -0.387 1.00 90.19 114 ARG A C 1
ATOM 872 O O . ARG A 1 114 ? 12.625 4.379 -0.661 1.00 90.19 114 ARG A O 1
ATOM 879 N N . ALA A 1 115 ? 10.809 3.416 0.244 1.00 91.88 115 ALA A N 1
ATOM 880 C CA . ALA A 1 115 ? 11.484 2.182 0.637 1.00 91.88 115 ALA A CA 1
ATOM 881 C C . ALA A 1 115 ? 12.003 1.397 -0.580 1.00 91.88 115 ALA A C 1
ATOM 883 O O . ALA A 1 115 ? 13.158 0.971 -0.578 1.00 91.88 115 ALA A O 1
ATOM 884 N N . ALA A 1 116 ? 11.188 1.260 -1.632 1.00 91.25 116 ALA A N 1
ATOM 885 C CA . ALA A 1 116 ? 11.573 0.605 -2.881 1.00 91.25 116 ALA A CA 1
ATOM 886 C C . ALA A 1 116 ? 12.777 1.298 -3.533 1.00 91.25 116 ALA A C 1
ATOM 888 O O . ALA A 1 116 ? 13.777 0.642 -3.820 1.00 91.25 116 ALA A O 1
ATOM 889 N N . ARG A 1 117 ? 12.739 2.631 -3.680 1.00 89.44 117 ARG A N 1
ATOM 890 C CA . ARG A 1 117 ? 13.865 3.398 -4.240 1.00 89.44 117 ARG A CA 1
ATOM 891 C C . ARG A 1 117 ? 15.151 3.234 -3.442 1.00 89.44 117 ARG A C 1
ATOM 893 O O . ARG A 1 117 ? 16.200 3.045 -4.044 1.00 89.44 117 ARG A O 1
ATOM 900 N N . GLN A 1 118 ? 15.088 3.277 -2.111 1.00 94.44 118 GLN A N 1
ATOM 901 C CA . GLN A 1 118 ? 16.277 3.056 -1.279 1.00 94.44 118 GLN A CA 1
ATOM 902 C C . GLN A 1 118 ? 16.864 1.653 -1.490 1.00 94.44 118 GLN A C 1
ATOM 904 O O . GLN A 1 118 ? 18.080 1.508 -1.579 1.00 94.44 118 GLN A O 1
ATOM 909 N N . GLY A 1 119 ? 16.014 0.634 -1.644 1.00 94.25 119 GLY A N 1
ATOM 910 C CA . GLY A 1 119 ? 16.459 -0.713 -2.006 1.00 94.25 11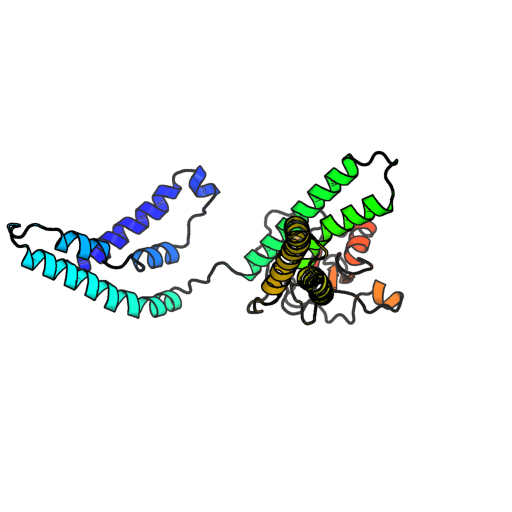9 GLY A CA 1
ATOM 911 C C . GLY A 1 119 ? 17.137 -0.776 -3.380 1.00 94.25 119 GLY A C 1
ATOM 912 O O . GLY A 1 119 ? 18.158 -1.442 -3.524 1.00 94.25 119 GLY A O 1
ATOM 913 N N . LEU A 1 120 ? 16.609 -0.059 -4.376 1.00 93.75 120 LEU A N 1
ATOM 914 C CA . LEU A 1 120 ? 17.199 0.005 -5.719 1.00 93.75 120 LEU A CA 1
ATOM 915 C C . LEU A 1 120 ? 18.512 0.792 -5.758 1.00 93.75 120 LEU A C 1
ATOM 917 O O . LEU A 1 120 ? 19.448 0.364 -6.419 1.00 93.75 120 LEU A O 1
ATOM 921 N N . ALA A 1 121 ? 18.611 1.895 -5.017 1.00 93.94 121 ALA A N 1
ATOM 922 C CA . ALA A 1 121 ? 19.850 2.660 -4.907 1.00 93.94 121 ALA A CA 1
ATOM 923 C C . ALA A 1 121 ? 20.972 1.821 -4.276 1.00 93.94 121 ALA A C 1
ATOM 925 O O . ALA A 1 121 ? 22.122 1.884 -4.708 1.00 93.94 121 ALA A O 1
ATOM 926 N N . GLU A 1 122 ? 20.635 1.002 -3.277 1.00 96.62 122 GLU A N 1
ATOM 927 C CA . GLU A 1 122 ? 21.586 0.059 -2.694 1.00 96.62 122 GLU A CA 1
ATOM 928 C C . GLU A 1 122 ? 21.956 -1.060 -3.674 1.00 96.62 122 GLU A C 1
ATOM 930 O O . GLU A 1 122 ? 23.127 -1.422 -3.758 1.00 96.62 122 GLU A O 1
ATOM 935 N N . LEU A 1 123 ? 20.994 -1.570 -4.453 1.00 95.81 123 LEU A N 1
ATOM 936 C CA . LEU A 1 123 ? 21.286 -2.512 -5.535 1.00 95.81 123 LEU A CA 1
ATOM 937 C 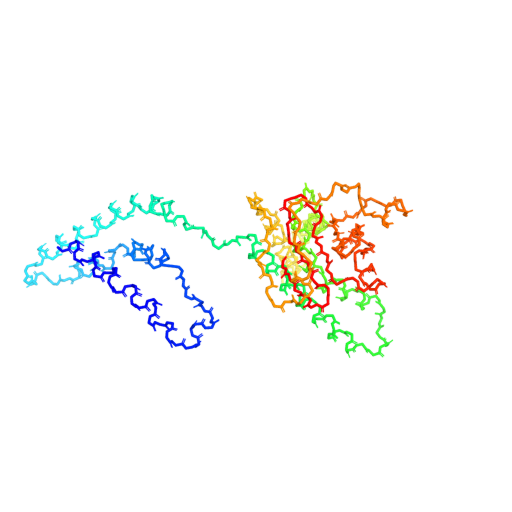C . LEU A 1 123 ? 22.303 -1.907 -6.508 1.00 95.81 123 LEU A C 1
ATOM 939 O O . LEU A 1 123 ? 23.338 -2.522 -6.734 1.00 95.81 123 LEU A O 1
ATOM 943 N N . ASP A 1 124 ? 22.059 -0.697 -7.012 1.00 94.69 124 ASP A N 1
ATOM 944 C CA . ASP A 1 124 ? 22.959 -0.019 -7.952 1.00 94.69 124 ASP A CA 1
ATOM 945 C C . ASP A 1 124 ? 24.355 0.233 -7.352 1.00 94.69 124 ASP A C 1
ATOM 947 O O . ASP A 1 124 ? 25.349 0.179 -8.072 1.00 94.69 124 ASP A O 1
ATOM 951 N N . ARG A 1 125 ? 24.457 0.448 -6.032 1.00 96.00 125 ARG A N 1
ATOM 952 C CA . ARG A 1 125 ? 25.742 0.567 -5.320 1.00 96.00 125 ARG A CA 1
ATOM 953 C C . ARG A 1 125 ? 26.520 -0.750 -5.266 1.00 96.00 125 ARG A C 1
ATOM 955 O O . ARG A 1 125 ? 27.748 -0.722 -5.217 1.00 96.00 125 ARG A O 1
ATOM 962 N N . LEU A 1 126 ? 25.816 -1.879 -5.201 1.00 95.44 126 LEU A N 1
ATOM 963 C CA . LEU A 1 126 ? 26.407 -3.215 -5.102 1.00 95.44 126 LEU A CA 1
ATOM 964 C C . LEU A 1 126 ? 26.795 -3.800 -6.462 1.00 95.44 126 LEU A C 1
ATOM 966 O O . LEU A 1 126 ? 27.624 -4.707 -6.489 1.00 95.44 126 LEU A O 1
ATOM 970 N N . LEU A 1 127 ? 26.215 -3.306 -7.560 1.00 95.75 127 LEU A N 1
ATOM 971 C CA . LEU A 1 127 ? 26.531 -3.785 -8.903 1.00 95.75 127 LEU A CA 1
ATOM 972 C C . LEU A 1 127 ? 28.002 -3.534 -9.244 1.00 95.75 127 LEU A C 1
ATOM 974 O O . LEU A 1 127 ? 28.495 -2.407 -9.193 1.00 95.75 127 LEU A O 1
ATOM 978 N N . THR A 1 128 ? 28.687 -4.600 -9.638 1.00 93.94 128 THR A N 1
ATOM 979 C CA . THR A 1 128 ? 30.075 -4.567 -10.111 1.00 93.94 128 THR A CA 1
ATOM 980 C C . THR A 1 128 ? 30.163 -4.482 -11.633 1.00 93.94 128 THR A C 1
ATOM 982 O O . THR A 1 128 ? 31.178 -4.033 -12.165 1.00 93.94 128 THR A O 1
ATOM 985 N N . GLY A 1 129 ? 29.086 -4.858 -12.330 1.00 92.06 129 GLY A N 1
ATOM 986 C CA . GLY A 1 129 ? 29.016 -4.955 -13.787 1.00 92.06 129 GLY A CA 1
ATOM 987 C C . GLY A 1 129 ? 29.248 -6.373 -14.315 1.00 92.06 129 GLY A C 1
ATOM 988 O O . GLY A 1 129 ? 29.007 -6.614 -15.496 1.00 92.06 129 GLY A O 1
ATOM 989 N N . ASP A 1 130 ? 29.654 -7.304 -13.448 1.00 95.06 130 ASP A N 1
ATOM 990 C CA . ASP A 1 130 ? 29.865 -8.718 -13.779 1.00 95.06 130 ASP A CA 1
ATOM 991 C C . ASP A 1 130 ? 28.602 -9.574 -13.550 1.00 95.06 130 ASP A C 1
ATOM 993 O O . ASP A 1 130 ? 28.568 -10.763 -13.880 1.00 95.06 130 ASP A O 1
ATOM 997 N N . GLU A 1 131 ? 27.550 -8.996 -12.965 1.00 94.88 131 GLU A N 1
ATOM 998 C CA . GLU A 1 131 ? 26.315 -9.710 -12.661 1.00 94.88 131 GLU A CA 1
ATOM 999 C C . GLU A 1 131 ? 25.498 -10.034 -13.927 1.00 94.88 131 GLU A C 1
ATOM 1001 O O . GLU A 1 131 ? 25.403 -9.213 -14.844 1.00 94.88 131 GLU A O 1
ATOM 1006 N N . PRO A 1 132 ? 24.814 -11.195 -13.972 1.00 95.50 132 PRO A N 1
ATOM 1007 C CA . PRO A 1 132 ? 23.898 -11.513 -15.060 1.00 95.50 132 PRO A CA 1
ATOM 1008 C C . PRO A 1 132 ? 22.771 -10.469 -15.180 1.00 95.50 132 PRO A C 1
ATOM 1010 O O . PRO A 1 132 ? 22.062 -10.228 -14.192 1.00 95.50 132 PRO A O 1
ATOM 1013 N N . PRO A 1 133 ? 22.541 -9.877 -16.371 1.00 93.31 133 PRO A N 1
ATOM 1014 C CA . PRO A 1 133 ? 21.532 -8.831 -16.549 1.00 93.31 133 PRO A CA 1
ATOM 1015 C C . PRO A 1 133 ? 20.120 -9.260 -16.132 1.00 93.31 133 PRO A C 1
ATOM 1017 O O . PRO A 1 133 ? 19.373 -8.479 -15.547 1.00 93.31 133 PRO A O 1
ATOM 1020 N N . ASP A 1 134 ? 19.764 -10.528 -16.351 1.00 94.75 134 ASP A N 1
ATOM 1021 C CA . ASP A 1 134 ? 18.450 -11.068 -16.003 1.00 94.75 134 ASP A CA 1
ATOM 1022 C C . ASP A 1 134 ? 18.196 -11.091 -14.486 1.00 94.75 134 ASP A C 1
ATOM 1024 O O . ASP A 1 134 ? 17.057 -10.904 -14.041 1.00 94.75 134 ASP A O 1
ATOM 1028 N N . VAL A 1 135 ? 19.246 -11.292 -13.683 1.00 95.12 135 VAL A N 1
ATOM 1029 C CA . VAL A 1 135 ? 19.172 -11.267 -12.218 1.00 95.12 135 VAL A CA 1
ATOM 1030 C C . VAL A 1 135 ? 18.952 -9.841 -11.739 1.00 95.12 135 VAL A C 1
ATOM 1032 O O . VAL A 1 135 ? 18.062 -9.604 -10.919 1.00 95.12 135 VAL A O 1
ATOM 1035 N N . VAL A 1 136 ? 19.708 -8.890 -12.289 1.00 94.94 136 VAL A N 1
ATOM 1036 C CA . VAL A 1 136 ? 19.563 -7.468 -11.959 1.00 94.94 136 VAL A CA 1
ATOM 1037 C C . VAL A 1 136 ? 18.153 -6.989 -12.304 1.00 94.94 136 VAL A C 1
ATOM 1039 O O . VAL A 1 136 ? 17.472 -6.408 -11.458 1.00 94.94 136 VAL A O 1
ATOM 1042 N N . ASP A 1 137 ? 17.650 -7.322 -13.492 1.00 92.62 137 ASP A N 1
ATOM 1043 C CA . ASP A 1 137 ? 16.297 -6.955 -13.918 1.00 92.62 137 ASP A CA 1
ATOM 1044 C C . ASP A 1 137 ? 15.210 -7.613 -13.062 1.00 92.62 137 ASP A C 1
ATOM 1046 O O . ASP A 1 137 ? 14.147 -7.033 -12.823 1.00 92.62 137 ASP A O 1
ATOM 1050 N N . ARG A 1 138 ? 15.437 -8.841 -12.587 1.00 92.56 138 ARG A N 1
ATOM 1051 C CA . ARG A 1 138 ? 14.518 -9.520 -11.664 1.00 92.56 138 ARG A CA 1
ATOM 1052 C C . ARG A 1 138 ? 14.477 -8.831 -10.302 1.00 92.56 138 ARG A C 1
ATOM 1054 O O . ARG A 1 138 ? 13.390 -8.657 -9.757 1.00 92.56 138 ARG A O 1
ATOM 1061 N N . LEU A 1 139 ? 15.629 -8.429 -9.763 1.00 94.12 139 LEU A N 1
ATOM 1062 C CA . LEU A 1 139 ? 15.712 -7.694 -8.499 1.00 94.12 139 LEU A CA 1
ATOM 1063 C C . LEU A 1 139 ? 15.059 -6.317 -8.611 1.00 94.12 139 LEU A C 1
ATOM 1065 O O . LEU A 1 139 ? 14.294 -5.942 -7.724 1.00 94.12 139 LEU A O 1
ATOM 1069 N N . ARG A 1 140 ? 15.294 -5.606 -9.721 1.00 92.62 140 ARG A N 1
ATOM 1070 C CA . ARG A 1 140 ? 14.661 -4.309 -9.984 1.00 92.62 140 ARG A CA 1
ATOM 1071 C C . ARG A 1 140 ? 13.141 -4.417 -10.037 1.00 92.62 140 ARG A C 1
ATOM 1073 O O . ARG A 1 140 ? 12.467 -3.671 -9.334 1.00 92.62 140 ARG A O 1
ATOM 1080 N N . ARG A 1 141 ? 12.609 -5.385 -10.795 1.00 89.06 141 ARG A N 1
ATOM 1081 C CA . ARG A 1 141 ? 11.163 -5.671 -10.843 1.00 89.06 141 ARG A CA 1
ATOM 1082 C C . ARG A 1 141 ? 10.612 -5.970 -9.450 1.00 89.06 141 ARG A C 1
ATOM 1084 O O . ARG A 1 141 ? 9.783 -5.223 -8.952 1.00 89.06 141 ARG A O 1
ATOM 1091 N N . ARG A 1 142 ? 11.201 -6.940 -8.744 1.00 89.31 142 ARG A N 1
ATOM 1092 C CA . ARG A 1 142 ? 10.754 -7.339 -7.398 1.00 89.31 142 ARG A CA 1
ATOM 1093 C C . ARG A 1 142 ? 10.821 -6.213 -6.358 1.00 89.31 142 ARG A C 1
ATOM 1095 O O . ARG A 1 142 ? 10.055 -6.222 -5.395 1.00 89.31 142 ARG A O 1
ATOM 1102 N N . GLY A 1 143 ? 11.757 -5.277 -6.517 1.00 88.94 143 GLY A N 1
ATOM 1103 C CA . GLY A 1 143 ? 11.868 -4.085 -5.678 1.00 88.94 143 GLY A CA 1
ATOM 1104 C C . GLY A 1 143 ? 10.724 -3.093 -5.895 1.00 88.94 143 GLY A C 1
ATOM 1105 O O . GLY A 1 143 ? 10.251 -2.506 -4.923 1.00 88.94 143 GLY A O 1
ATOM 1106 N N . LEU A 1 144 ? 10.261 -2.948 -7.140 1.00 87.00 144 LEU A N 1
ATOM 1107 C CA . LEU A 1 144 ? 9.183 -2.036 -7.527 1.00 87.00 144 LEU A CA 1
ATOM 1108 C C . LEU A 1 144 ? 7.786 -2.633 -7.325 1.00 87.00 144 LEU A C 1
ATOM 1110 O O . LEU A 1 144 ? 6.904 -1.903 -6.882 1.00 87.00 144 LEU A O 1
ATOM 1114 N N . ASP A 1 145 ? 7.610 -3.946 -7.521 1.00 85.19 145 ASP A N 1
ATOM 1115 C CA . ASP A 1 145 ? 6.302 -4.626 -7.506 1.00 85.19 145 ASP A CA 1
ATOM 1116 C C . ASP A 1 145 ? 5.434 -4.254 -6.287 1.00 85.19 145 ASP A C 1
ATOM 1118 O O . ASP A 1 145 ? 4.230 -4.039 -6.402 1.00 85.19 145 ASP A O 1
ATOM 1122 N N . ARG A 1 146 ? 6.035 -4.140 -5.091 1.00 82.19 146 ARG A N 1
ATOM 1123 C CA . ARG A 1 146 ? 5.292 -3.774 -3.869 1.00 82.19 146 ARG A CA 1
ATOM 1124 C C . ARG A 1 146 ? 4.826 -2.324 -3.857 1.00 82.19 146 ARG A C 1
ATOM 1126 O O . ARG A 1 146 ? 3.753 -2.049 -3.334 1.00 82.19 146 ARG A O 1
ATOM 1133 N N . ALA A 1 147 ? 5.651 -1.406 -4.352 1.00 86.69 147 ALA A N 1
ATOM 1134 C CA . ALA A 1 147 ? 5.284 -0.000 -4.419 1.00 86.69 147 ALA A CA 1
ATOM 1135 C C . ALA A 1 147 ? 4.230 0.213 -5.511 1.00 86.69 147 ALA A C 1
ATOM 1137 O O . ALA A 1 147 ? 3.204 0.838 -5.244 1.00 86.69 147 ALA A O 1
ATOM 1138 N N . ASP A 1 148 ? 4.432 -0.396 -6.682 1.00 86.81 148 ASP A N 1
ATOM 1139 C CA . ASP A 1 148 ? 3.488 -0.370 -7.798 1.00 86.81 148 ASP A CA 1
ATOM 1140 C C . ASP A 1 148 ? 2.116 -0.908 -7.377 1.00 86.81 148 ASP A C 1
ATOM 1142 O O . ASP A 1 148 ? 1.125 -0.203 -7.525 1.00 86.81 148 ASP A O 1
ATOM 1146 N N . ALA A 1 149 ? 2.039 -2.065 -6.710 1.00 84.56 149 ALA A N 1
ATOM 1147 C CA . ALA A 1 149 ? 0.769 -2.629 -6.237 1.00 84.56 149 ALA A CA 1
ATOM 1148 C C . ALA A 1 149 ? -0.021 -1.711 -5.279 1.00 84.56 149 ALA A C 1
ATOM 1150 O O . ALA A 1 149 ? -1.240 -1.841 -5.144 1.00 84.56 149 ALA A O 1
ATOM 1151 N N . VAL A 1 150 ? 0.642 -0.796 -4.564 1.00 84.44 150 VAL A N 1
ATOM 1152 C CA . VAL A 1 150 ? -0.038 0.190 -3.708 1.00 84.44 150 VAL A CA 1
ATOM 1153 C C . VAL A 1 150 ? -0.527 1.376 -4.535 1.00 84.44 150 VAL A C 1
ATOM 1155 O O . VAL A 1 150 ? -1.655 1.818 -4.336 1.00 84.44 150 VAL A O 1
ATOM 1158 N N . TRP A 1 151 ? 0.276 1.846 -5.491 1.00 84.19 151 TRP A N 1
ATOM 1159 C CA . TRP A 1 151 ? -0.103 2.932 -6.395 1.00 84.19 151 TRP A CA 1
ATOM 1160 C C . TRP A 1 151 ? -1.209 2.544 -7.372 1.00 84.19 151 TRP A C 1
ATOM 1162 O O . TRP A 1 151 ? -2.127 3.328 -7.569 1.00 84.19 151 TRP A O 1
ATOM 1172 N N . GLU A 1 152 ? -1.159 1.339 -7.934 1.00 85.38 152 GLU A N 1
ATOM 1173 C CA . GLU A 1 152 ? -2.163 0.801 -8.858 1.00 85.38 152 GLU A CA 1
ATOM 1174 C C . GLU A 1 152 ? -3.570 0.747 -8.255 1.00 85.38 152 GLU A C 1
ATOM 1176 O O . GLU A 1 152 ? -4.553 0.724 -8.982 1.00 85.38 152 GLU A O 1
ATOM 1181 N N . ARG A 1 153 ? -3.692 0.684 -6.926 1.00 78.06 153 ARG A N 1
ATOM 1182 C CA . ARG A 1 153 ? -4.993 0.658 -6.243 1.00 78.06 153 ARG A CA 1
ATOM 1183 C C . ARG A 1 153 ? -5.628 2.037 -6.117 1.00 78.06 153 ARG A C 1
ATOM 1185 O O . ARG A 1 153 ? -6.848 2.131 -5.970 1.00 78.06 153 ARG A O 1
ATOM 1192 N N . LEU A 1 154 ? -4.824 3.096 -6.144 1.00 78.00 154 LEU A N 1
ATOM 1193 C CA . LEU A 1 154 ? -5.316 4.462 -6.039 1.00 78.00 154 LEU A CA 1
ATOM 1194 C C . LEU A 1 154 ? -6.069 4.797 -7.329 1.00 78.00 154 LEU A C 1
ATOM 1196 O O . LEU A 1 154 ? -5.495 4.813 -8.413 1.00 78.00 154 LEU A O 1
ATOM 1200 N N . GLY A 1 155 ? -7.388 4.964 -7.220 1.00 67.69 155 GLY A N 1
ATOM 1201 C CA . GLY A 1 155 ? -8.213 5.355 -8.364 1.00 67.69 155 GLY A CA 1
ATOM 1202 C C . GLY A 1 155 ? -8.506 4.223 -9.349 1.00 67.69 155 GLY A C 1
ATOM 1203 O O . GLY A 1 155 ? -9.082 4.478 -10.407 1.00 67.69 155 GLY A O 1
ATOM 1204 N N . ALA A 1 156 ? -8.178 2.970 -9.010 1.00 70.44 156 ALA A N 1
ATOM 1205 C CA . ALA A 1 156 ? -8.502 1.809 -9.834 1.00 70.44 156 ALA A CA 1
ATOM 1206 C C . ALA A 1 156 ? -10.015 1.703 -10.083 1.00 70.44 156 ALA A C 1
ATOM 1208 O O . ALA A 1 156 ? -10.819 1.499 -9.171 1.00 70.44 156 ALA A O 1
ATOM 1209 N N . THR A 1 157 ? -10.413 1.824 -11.348 1.00 67.62 157 THR A N 1
ATOM 1210 C CA . THR A 1 157 ? -11.794 1.585 -11.809 1.00 67.62 157 THR A CA 1
ATOM 1211 C C . THR A 1 157 ? -11.969 0.203 -12.435 1.00 67.62 157 THR A C 1
ATOM 1213 O O . THR A 1 157 ? -13.094 -0.240 -12.667 1.00 67.62 157 THR A O 1
ATOM 1216 N N . SER A 1 158 ? -10.856 -0.477 -12.701 1.00 73.56 158 SER A N 1
ATOM 1217 C CA . SER A 1 158 ? -10.777 -1.797 -13.313 1.00 73.56 158 SER A CA 1
ATOM 1218 C C . SER A 1 158 ? -9.698 -2.631 -12.620 1.00 73.56 158 SER A C 1
ATOM 1220 O O . SER A 1 158 ? -8.994 -2.140 -11.738 1.00 73.56 158 SER A O 1
ATOM 1222 N N . GLU A 1 159 ? -9.615 -3.912 -12.972 1.00 79.38 159 GLU A N 1
ATOM 1223 C CA . GLU A 1 159 ? -8.639 -4.829 -12.385 1.00 79.38 159 GLU A CA 1
ATOM 1224 C C . GLU A 1 159 ? -7.203 -4.366 -12.681 1.00 79.38 159 GLU A C 1
ATOM 1226 O O . GLU A 1 159 ? -6.840 -4.149 -13.837 1.00 79.38 159 GLU A O 1
ATOM 1231 N N . THR A 1 160 ? -6.387 -4.218 -11.636 1.00 84.62 160 THR A N 1
ATOM 1232 C CA . THR A 1 160 ? -4.999 -3.753 -11.750 1.00 84.62 160 THR A CA 1
ATOM 1233 C C . THR A 1 160 ? -4.070 -4.861 -12.254 1.00 84.62 160 THR A C 1
ATOM 1235 O O . THR A 1 160 ? -4.371 -6.044 -12.058 1.00 84.62 160 THR A O 1
ATOM 1238 N N . PRO A 1 161 ? -2.907 -4.535 -12.850 1.00 85.88 161 PRO A N 1
ATOM 1239 C CA . PRO A 1 161 ? -1.908 -5.539 -13.218 1.00 85.88 161 PRO A CA 1
ATOM 1240 C C . PRO A 1 161 ? -1.522 -6.462 -12.054 1.00 85.88 161 PRO A C 1
ATOM 1242 O O . PRO A 1 161 ? -1.495 -7.684 -12.225 1.00 85.88 161 PRO A O 1
ATOM 1245 N N . SER A 1 162 ? -1.311 -5.908 -10.855 1.00 85.19 162 SER A N 1
ATOM 1246 C CA . SER A 1 162 ? -1.002 -6.695 -9.655 1.00 85.19 162 SER A CA 1
ATOM 1247 C C . SER A 1 162 ? -2.149 -7.621 -9.245 1.00 85.19 162 SER A C 1
ATOM 1249 O O . SER A 1 162 ? -1.905 -8.755 -8.829 1.00 85.19 162 SER A O 1
ATOM 1251 N N . ALA A 1 163 ? -3.406 -7.185 -9.394 1.00 84.31 163 ALA A N 1
ATOM 1252 C CA . ALA A 1 163 ? -4.573 -8.026 -9.130 1.00 84.31 163 ALA A CA 1
ATOM 1253 C C . ALA A 1 163 ? -4.698 -9.167 -10.154 1.00 84.31 163 ALA A C 1
ATOM 1255 O O . ALA A 1 163 ? -4.932 -10.316 -9.768 1.00 84.31 163 ALA A O 1
ATOM 1256 N N . VAL A 1 164 ? -4.459 -8.886 -11.442 1.00 88.00 164 VAL A N 1
ATOM 1257 C CA . VAL A 1 164 ? -4.415 -9.914 -12.495 1.00 88.00 164 VAL A CA 1
ATOM 1258 C C . VAL A 1 164 ? -3.335 -10.949 -12.184 1.00 88.00 164 VAL A C 1
ATOM 1260 O O . VAL A 1 164 ? -3.615 -12.149 -12.242 1.00 88.00 164 VAL A O 1
ATOM 1263 N N . TYR A 1 165 ? -2.125 -10.502 -11.829 1.00 88.50 165 TYR A N 1
ATOM 1264 C CA . TYR A 1 165 ? -1.023 -11.381 -11.439 1.00 88.50 165 TYR A CA 1
ATOM 1265 C C . TYR A 1 165 ? -1.409 -12.261 -10.247 1.00 88.50 165 TYR A C 1
ATOM 1267 O O . TYR A 1 165 ? -1.296 -13.484 -10.337 1.00 88.50 165 TYR A O 1
ATOM 1275 N N . ALA A 1 166 ? -1.925 -11.663 -9.168 1.00 88.44 166 ALA A N 1
ATOM 1276 C CA . ALA A 1 166 ? -2.299 -12.393 -7.961 1.00 88.44 166 ALA A CA 1
ATOM 1277 C C . ALA A 1 166 ? -3.364 -13.459 -8.241 1.00 88.44 166 ALA A C 1
ATOM 1279 O O . ALA A 1 166 ? -3.200 -14.614 -7.853 1.00 88.44 166 ALA A O 1
ATOM 1280 N N . ARG A 1 167 ? -4.405 -13.110 -9.007 1.00 90.25 167 ARG A N 1
ATOM 1281 C CA . ARG A 1 167 ? -5.456 -14.051 -9.412 1.00 90.25 167 ARG A CA 1
ATOM 1282 C C . ARG A 1 167 ? -4.909 -15.215 -10.237 1.00 90.25 167 ARG A C 1
ATOM 1284 O O . ARG A 1 167 ? -5.313 -16.357 -10.026 1.00 90.25 167 ARG A O 1
ATOM 1291 N N . LEU A 1 168 ? -4.048 -14.939 -11.219 1.00 94.00 168 LEU A N 1
ATOM 1292 C CA . LEU A 1 168 ? -3.487 -15.984 -12.078 1.00 94.00 168 LEU A CA 1
ATOM 1293 C C . LEU A 1 168 ? -2.527 -16.888 -11.300 1.00 94.00 168 LEU A C 1
ATOM 1295 O O . LEU A 1 168 ? -2.610 -18.107 -11.441 1.00 94.00 168 LEU A O 1
ATOM 1299 N N . ARG A 1 169 ? -1.668 -16.320 -10.446 1.00 94.88 169 ARG A N 1
ATOM 1300 C CA . ARG A 1 169 ? -0.720 -17.099 -9.645 1.00 94.88 169 ARG A CA 1
ATOM 1301 C C . ARG A 1 169 ? -1.422 -17.945 -8.585 1.00 94.88 169 ARG A C 1
ATOM 1303 O O . ARG A 1 169 ? -1.044 -19.100 -8.439 1.00 94.88 169 ARG A O 1
ATOM 1310 N N . ALA A 1 170 ? -2.475 -17.442 -7.938 1.00 93.19 170 ALA A N 1
ATOM 1311 C CA . ALA A 1 170 ? -3.281 -18.237 -7.007 1.00 93.19 170 ALA A CA 1
ATOM 1312 C C . ALA A 1 170 ? -3.824 -19.515 -7.676 1.00 93.19 170 ALA A C 1
ATOM 1314 O O . ALA A 1 170 ? -3.641 -20.612 -7.160 1.00 93.19 170 ALA A O 1
ATOM 1315 N N . ARG A 1 171 ? -4.352 -19.409 -8.906 1.00 95.56 171 ARG A N 1
ATOM 1316 C CA . ARG A 1 171 ? -4.808 -20.585 -9.675 1.00 95.56 171 ARG A CA 1
ATOM 1317 C C . ARG A 1 171 ? -3.686 -21.561 -10.031 1.00 95.56 171 ARG A C 1
ATOM 1319 O O . ARG A 1 171 ? -3.935 -22.756 -10.159 1.00 95.56 171 ARG A O 1
ATOM 1326 N N . MET A 1 172 ? -2.469 -21.063 -10.251 1.00 97.56 172 MET A N 1
ATOM 1327 C CA . MET A 1 172 ? -1.310 -21.930 -10.474 1.00 97.56 172 MET A CA 1
ATOM 1328 C C . MET A 1 172 ? -0.929 -22.673 -9.189 1.00 97.56 172 MET A C 1
ATOM 1330 O O . MET A 1 172 ? -0.681 -23.872 -9.249 1.00 97.56 172 MET A O 1
ATOM 1334 N N . ILE A 1 173 ? -0.939 -21.986 -8.041 1.00 97.12 173 ILE A N 1
ATOM 1335 C CA . ILE A 1 173 ? -0.668 -22.586 -6.728 1.00 97.12 173 ILE A CA 1
ATOM 1336 C C . ILE A 1 173 ? -1.698 -23.673 -6.406 1.00 97.12 173 ILE A C 1
ATOM 1338 O O . ILE A 1 173 ? -1.314 -24.745 -5.947 1.00 97.12 173 ILE A O 1
ATOM 1342 N N . ASP A 1 174 ? -2.979 -23.455 -6.716 1.00 97.00 174 ASP A N 1
ATOM 1343 C CA . ASP A 1 174 ? -4.020 -24.478 -6.556 1.00 97.00 174 ASP A CA 1
ATOM 1344 C C . ASP A 1 174 ? -3.693 -25.761 -7.337 1.00 97.00 174 ASP A C 1
ATOM 1346 O O . ASP A 1 174 ? -3.829 -26.871 -6.817 1.00 97.00 174 ASP A O 1
ATOM 1350 N N . ALA A 1 175 ? -3.230 -25.616 -8.583 1.00 97.94 175 ALA A N 1
ATOM 1351 C CA . ALA A 1 175 ? -2.837 -26.746 -9.421 1.00 97.94 175 ALA A CA 1
ATOM 1352 C C . ALA A 1 175 ? -1.559 -27.436 -8.909 1.00 97.94 175 ALA A C 1
ATOM 1354 O O . ALA A 1 175 ? -1.499 -28.663 -8.870 1.00 97.94 175 ALA A O 1
ATOM 1355 N N . GLU A 1 176 ? -0.558 -26.666 -8.474 1.00 97.81 176 GLU A N 1
ATOM 1356 C CA . GLU A 1 176 ? 0.674 -27.185 -7.863 1.00 97.81 176 GLU A CA 1
ATOM 1357 C C . GLU A 1 176 ? 0.366 -27.972 -6.582 1.00 97.81 176 GLU A C 1
ATOM 1359 O O . GLU A 1 176 ? 0.842 -29.092 -6.401 1.00 97.81 176 GLU A O 1
ATOM 1364 N N . ARG A 1 177 ? -0.496 -27.431 -5.716 1.00 97.25 177 ARG A N 1
ATOM 1365 C CA . ARG A 1 177 ? -0.948 -28.088 -4.486 1.00 97.25 177 ARG A CA 1
ATOM 1366 C C . ARG A 1 177 ? -1.685 -29.390 -4.792 1.00 97.25 177 ARG A C 1
ATOM 1368 O O . ARG A 1 177 ? -1.447 -30.382 -4.107 1.00 97.25 177 ARG A O 1
ATOM 1375 N N . ALA A 1 178 ? -2.550 -29.411 -5.807 1.00 96.88 178 ALA A N 1
ATOM 1376 C CA . ALA A 1 178 ? -3.258 -30.626 -6.209 1.00 96.88 178 ALA A CA 1
ATOM 1377 C C . ALA A 1 178 ? -2.289 -31.761 -6.581 1.00 96.88 178 ALA A C 1
ATOM 1379 O O . ALA A 1 178 ? -2.490 -32.892 -6.144 1.00 96.88 178 ALA A O 1
ATOM 1380 N N . GLU A 1 179 ? -1.205 -31.457 -7.298 1.00 96.12 179 GLU A N 1
ATOM 1381 C CA . GLU A 1 179 ? -0.171 -32.443 -7.638 1.00 96.12 179 GLU A CA 1
ATOM 1382 C C . GLU A 1 179 ? 0.573 -32.955 -6.396 1.00 96.12 179 GLU A C 1
ATOM 1384 O O . GLU A 1 179 ? 0.782 -34.158 -6.231 1.00 96.12 179 GLU A O 1
ATOM 1389 N N . VAL A 1 180 ? 0.909 -32.063 -5.459 1.00 95.62 180 VAL A N 1
ATOM 1390 C CA . VAL A 1 180 ? 1.549 -32.460 -4.193 1.00 95.62 180 VAL A CA 1
ATOM 1391 C C . VAL A 1 180 ? 0.643 -33.392 -3.379 1.00 95.62 180 VAL A C 1
ATOM 1393 O O . VAL A 1 180 ? 1.126 -34.323 -2.734 1.00 95.62 180 VAL A O 1
ATOM 1396 N N . LEU A 1 181 ? -0.677 -33.187 -3.426 1.00 94.56 181 LEU A N 1
ATOM 1397 C CA . LEU A 1 181 ? -1.644 -34.072 -2.772 1.00 94.56 181 LEU A CA 1
ATOM 1398 C C . LEU A 1 181 ? -1.730 -35.445 -3.450 1.00 94.56 181 LEU A C 1
ATOM 1400 O O . LEU A 1 181 ? -1.824 -36.446 -2.745 1.00 94.56 181 LEU A O 1
ATOM 1404 N N . VAL A 1 182 ? -1.622 -35.520 -4.779 1.00 95.50 182 VAL A N 1
ATOM 1405 C CA . VAL A 1 182 ? -1.526 -36.805 -5.496 1.00 95.50 182 VAL A CA 1
ATOM 1406 C C . VAL A 1 182 ? -0.276 -37.576 -5.059 1.00 95.50 182 VAL A C 1
ATOM 1408 O O . VAL A 1 182 ? -0.370 -38.759 -4.731 1.00 95.50 182 VAL A O 1
ATOM 1411 N N . ALA A 1 183 ? 0.876 -36.903 -4.973 1.00 94.31 183 ALA A N 1
ATOM 1412 C CA . ALA A 1 183 ? 2.126 -37.508 -4.505 1.00 94.31 183 ALA A CA 1
ATOM 1413 C C . ALA A 1 183 ? 2.067 -37.954 -3.030 1.00 94.31 183 ALA A C 1
ATOM 1415 O O . ALA A 1 183 ? 2.701 -38.934 -2.638 1.00 94.31 183 ALA A O 1
ATOM 1416 N N . ARG A 1 184 ? 1.287 -37.254 -2.197 1.00 93.88 184 ARG A N 1
ATOM 1417 C CA . ARG A 1 184 ? 1.005 -37.684 -0.821 1.00 93.88 184 ARG A CA 1
ATOM 1418 C C . ARG A 1 184 ? 0.174 -38.963 -0.801 1.00 93.88 184 ARG A C 1
ATOM 1420 O O . ARG A 1 184 ? 0.481 -39.875 -0.037 1.00 93.88 184 ARG A O 1
ATOM 1427 N N . ASP A 1 185 ? -0.874 -39.021 -1.615 1.00 95.19 185 ASP A N 1
ATOM 1428 C CA . ASP A 1 185 ? -1.818 -40.137 -1.628 1.00 95.19 185 ASP A CA 1
ATOM 1429 C C . ASP A 1 185 ? -1.196 -41.416 -2.236 1.00 95.19 185 ASP A C 1
ATOM 1431 O O . ASP A 1 185 ? -1.598 -42.521 -1.866 1.00 95.19 185 ASP A O 1
ATOM 1435 N N . SER A 1 186 ? -0.177 -41.297 -3.102 1.00 93.44 186 SER A N 1
ATOM 1436 C CA . SER A 1 186 ? 0.605 -42.439 -3.613 1.00 93.44 186 SER A CA 1
ATOM 1437 C C . SER A 1 186 ? 1.575 -43.035 -2.583 1.00 93.44 186 SER A C 1
ATOM 1439 O O . SER A 1 186 ? 1.992 -44.186 -2.722 1.00 93.44 186 SER A O 1
ATOM 1441 N N . GLY A 1 187 ? 1.934 -42.276 -1.541 1.00 91.19 187 GLY A N 1
ATOM 1442 C CA . GLY A 1 187 ? 2.913 -42.682 -0.529 1.00 91.19 187 GLY A CA 1
ATOM 1443 C C . GLY A 1 187 ? 4.359 -42.755 -1.037 1.00 91.19 187 GLY A C 1
ATOM 1444 O O . GLY A 1 187 ? 5.220 -43.284 -0.336 1.00 91.19 187 GLY A O 1
ATOM 1445 N N . GLU A 1 188 ? 4.640 -42.242 -2.239 1.00 89.38 188 GLU A N 1
ATOM 1446 C CA . GLU A 1 188 ? 5.973 -42.282 -2.861 1.00 89.38 188 GLU A CA 1
ATOM 1447 C C . GLU A 1 188 ? 6.951 -41.267 -2.247 1.00 89.38 188 GLU A C 1
ATOM 1449 O O . GLU A 1 188 ? 8.168 -41.442 -2.343 1.00 89.38 188 GLU A O 1
ATOM 1454 N N . VAL A 1 189 ? 6.436 -40.215 -1.601 1.00 94.25 189 VAL A N 1
ATOM 1455 C CA . VAL A 1 189 ? 7.230 -39.096 -1.076 1.00 94.25 189 VAL A CA 1
ATOM 1456 C C . VAL A 1 189 ? 7.136 -39.018 0.457 1.00 94.25 189 VAL A C 1
ATOM 1458 O O . VAL A 1 189 ? 6.030 -39.011 1.002 1.00 94.25 189 VAL A O 1
ATOM 1461 N N . PRO A 1 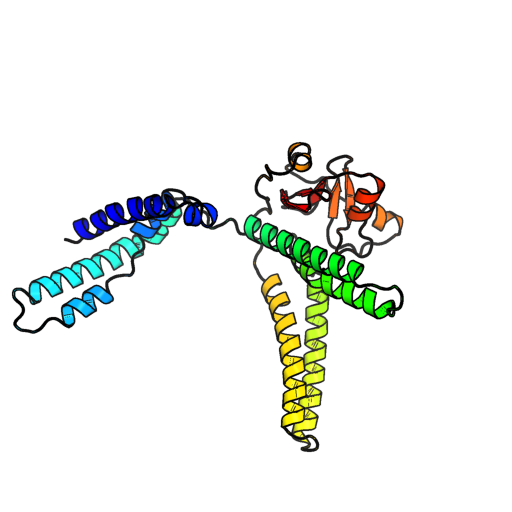190 ? 8.273 -38.914 1.176 1.00 95.31 190 PRO A N 1
ATOM 1462 C CA . PRO A 1 190 ? 8.302 -38.661 2.618 1.00 95.31 190 PRO A CA 1
ATOM 1463 C C . PRO A 1 190 ? 7.537 -37.396 3.058 1.00 95.31 190 PRO A C 1
ATOM 1465 O O . PRO A 1 190 ? 7.586 -36.357 2.397 1.00 95.31 190 PRO A O 1
ATOM 1468 N N . ASP A 1 191 ? 6.870 -37.462 4.217 1.00 94.31 191 ASP A N 1
ATOM 1469 C CA . ASP A 1 191 ? 6.037 -36.374 4.767 1.00 94.31 191 ASP A CA 1
ATOM 1470 C C . ASP A 1 191 ? 6.809 -35.063 5.002 1.00 94.31 191 ASP A C 1
ATOM 1472 O O . ASP A 1 191 ? 6.273 -33.977 4.803 1.00 94.31 191 ASP A O 1
ATOM 1476 N N . ASP A 1 192 ? 8.082 -35.130 5.387 1.00 96.19 192 ASP A N 1
ATOM 1477 C CA . ASP A 1 192 ? 8.924 -33.952 5.610 1.00 96.19 192 ASP A CA 1
ATOM 1478 C C . ASP A 1 192 ? 9.216 -33.184 4.311 1.00 96.19 192 ASP A C 1
ATOM 1480 O O . ASP A 1 192 ? 9.215 -31.947 4.306 1.00 96.19 192 ASP A O 1
ATOM 1484 N N . ILE A 1 193 ? 9.371 -33.894 3.189 1.00 96.44 193 ILE A N 1
ATOM 1485 C CA . ILE A 1 193 ? 9.513 -33.281 1.863 1.00 96.44 193 ILE A CA 1
ATOM 1486 C C . ILE A 1 193 ? 8.188 -32.633 1.452 1.00 96.44 193 ILE A C 1
ATOM 1488 O O . ILE A 1 193 ? 8.178 -31.474 1.036 1.00 96.44 193 ILE A O 1
ATOM 1492 N N . LEU A 1 194 ? 7.064 -33.331 1.641 1.00 96.00 194 LEU A N 1
ATOM 1493 C CA . LEU A 1 194 ? 5.733 -32.795 1.337 1.00 96.00 194 LEU A CA 1
ATOM 1494 C C . LEU A 1 194 ? 5.441 -31.514 2.129 1.00 96.00 194 LEU A C 1
ATOM 1496 O O . LEU A 1 194 ? 5.021 -30.518 1.545 1.00 96.00 194 LEU A O 1
ATOM 1500 N N . ARG A 1 195 ? 5.730 -31.493 3.437 1.00 95.31 195 ARG A N 1
ATOM 1501 C CA . ARG A 1 195 ? 5.593 -30.289 4.277 1.00 95.31 195 ARG A CA 1
ATOM 1502 C C . ARG A 1 195 ? 6.483 -29.145 3.815 1.00 95.31 195 ARG A C 1
ATOM 1504 O O . ARG A 1 195 ? 6.070 -27.994 3.903 1.00 95.31 195 ARG A O 1
ATOM 1511 N N . THR A 1 196 ? 7.686 -29.447 3.331 1.00 96.81 196 THR A N 1
ATOM 1512 C CA . THR A 1 196 ? 8.599 -28.430 2.797 1.00 96.81 196 THR A CA 1
ATOM 1513 C C . THR A 1 196 ? 8.010 -27.767 1.554 1.00 96.81 196 THR A C 1
ATOM 1515 O O . THR A 1 196 ? 7.988 -26.540 1.462 1.00 96.81 196 THR A O 1
ATOM 1518 N N . VAL A 1 197 ? 7.492 -28.568 0.619 1.00 96.44 197 VAL A N 1
ATOM 1519 C CA . VAL A 1 197 ? 6.893 -28.064 -0.625 1.00 96.44 197 VAL A CA 1
ATOM 1520 C C . VAL A 1 197 ? 5.596 -27.308 -0.340 1.00 96.44 197 VAL A C 1
ATOM 1522 O O . VAL A 1 197 ? 5.451 -26.174 -0.788 1.00 96.44 197 VAL A O 1
ATOM 1525 N N . LEU A 1 198 ? 4.689 -27.885 0.453 1.00 96.06 198 LEU A N 1
ATOM 1526 C CA . LEU A 1 198 ? 3.444 -27.221 0.852 1.00 96.06 198 LEU A CA 1
ATOM 1527 C C . LEU A 1 198 ? 3.723 -25.912 1.594 1.00 96.06 198 LEU A C 1
ATOM 1529 O O . LEU A 1 198 ? 3.138 -24.893 1.257 1.00 96.06 198 LEU A O 1
ATOM 1533 N N . GLY A 1 199 ? 4.686 -25.899 2.520 1.00 96.94 199 GLY A N 1
ATOM 1534 C CA . GLY A 1 199 ? 5.070 -24.683 3.234 1.00 96.94 199 GLY A CA 1
ATOM 1535 C C . GLY A 1 199 ? 5.598 -23.578 2.314 1.00 96.94 199 GLY A C 1
ATOM 1536 O O . GLY A 1 199 ? 5.330 -22.404 2.558 1.00 96.94 199 GLY A O 1
ATOM 1537 N N . ALA A 1 200 ? 6.316 -23.925 1.240 1.00 95.75 200 ALA A N 1
ATOM 1538 C CA . ALA A 1 200 ? 6.748 -22.946 0.243 1.00 95.75 200 ALA A CA 1
ATOM 1539 C C . ALA A 1 200 ? 5.560 -22.354 -0.538 1.00 95.75 200 ALA A C 1
ATOM 1541 O O . ALA A 1 200 ? 5.513 -21.137 -0.730 1.00 95.75 200 ALA A O 1
ATOM 1542 N N . LEU A 1 201 ? 4.592 -23.192 -0.932 1.00 96.19 201 LEU A N 1
ATOM 1543 C CA . LEU A 1 201 ? 3.359 -22.755 -1.597 1.00 96.19 201 LEU A CA 1
ATOM 1544 C C . LEU A 1 201 ? 2.495 -21.878 -0.679 1.00 96.19 201 LEU A C 1
ATOM 1546 O O . LEU A 1 201 ? 2.033 -20.826 -1.110 1.00 96.19 201 LEU A O 1
ATOM 1550 N N . ASP A 1 202 ? 2.345 -22.251 0.594 1.00 96.00 202 ASP A N 1
ATOM 1551 C CA . ASP A 1 202 ? 1.550 -21.511 1.583 1.00 96.00 202 ASP A CA 1
ATOM 1552 C C . ASP A 1 202 ? 2.141 -20.118 1.867 1.00 96.00 202 ASP A C 1
ATOM 1554 O O . ASP A 1 202 ? 1.413 -19.135 2.035 1.00 96.00 202 ASP A O 1
ATOM 1558 N N . VAL A 1 203 ? 3.476 -19.998 1.897 1.00 95.00 203 VAL A N 1
ATOM 1559 C CA . VAL A 1 203 ? 4.154 -18.696 2.021 1.00 95.00 203 VAL A CA 1
ATOM 1560 C C . VAL A 1 203 ? 3.857 -17.818 0.812 1.00 95.00 203 VAL A C 1
ATOM 1562 O O . VAL A 1 203 ? 3.620 -16.620 0.975 1.00 95.00 203 VAL A O 1
ATOM 1565 N N . GLU A 1 204 ? 3.874 -18.386 -0.393 1.00 93.81 204 GLU A N 1
ATOM 1566 C CA . GLU A 1 204 ? 3.565 -17.632 -1.602 1.00 93.81 204 GLU A CA 1
ATOM 1567 C C . GLU A 1 204 ? 2.089 -17.211 -1.644 1.00 93.81 204 GLU A C 1
ATOM 1569 O O . GLU A 1 204 ? 1.811 -16.031 -1.853 1.00 93.81 204 GLU A O 1
ATOM 1574 N N . GLU A 1 205 ? 1.161 -18.121 -1.347 1.00 92.19 205 GLU A N 1
ATOM 1575 C CA . GLU A 1 205 ? -0.280 -17.849 -1.250 1.00 92.19 205 GLU A CA 1
ATOM 1576 C C . GLU A 1 205 ? -0.568 -16.731 -0.238 1.00 92.19 205 GLU A C 1
ATOM 1578 O O . GLU A 1 205 ? -1.226 -15.750 -0.575 1.00 92.19 205 GLU A O 1
ATOM 1583 N N . THR A 1 206 ? 0.051 -16.778 0.948 1.00 92.06 206 THR A N 1
ATOM 1584 C CA . THR A 1 206 ? -0.081 -15.725 1.975 1.00 92.06 206 THR A CA 1
ATOM 1585 C C . THR A 1 206 ? 0.340 -14.345 1.457 1.00 92.06 206 THR A C 1
ATOM 1587 O O . THR A 1 206 ? -0.228 -13.317 1.840 1.00 92.06 206 THR A O 1
ATOM 1590 N N . VAL A 1 207 ? 1.373 -14.286 0.610 1.00 86.50 207 VAL A N 1
ATOM 1591 C CA . VAL A 1 207 ? 1.824 -13.025 0.006 1.00 86.50 207 VAL A CA 1
ATOM 1592 C C . VAL A 1 207 ? 0.797 -12.510 -1.006 1.00 86.50 207 VAL A C 1
ATOM 1594 O O . VAL A 1 207 ? 0.568 -11.302 -1.051 1.00 86.50 207 VAL A O 1
ATOM 1597 N N . LEU A 1 208 ? 0.165 -13.395 -1.780 1.00 85.69 208 LEU A N 1
ATOM 1598 C CA . LEU A 1 208 ? -0.857 -13.035 -2.767 1.00 85.69 208 LEU A CA 1
ATOM 1599 C C . LEU A 1 208 ? -2.180 -12.618 -2.115 1.00 85.69 208 LEU A C 1
ATOM 1601 O O . LEU A 1 208 ? -2.765 -11.617 -2.528 1.00 85.69 208 LEU A O 1
ATOM 1605 N N . ASP A 1 209 ? -2.614 -13.320 -1.067 1.00 79.19 209 ASP A N 1
ATOM 1606 C CA . ASP A 1 209 ? -3.856 -13.027 -0.343 1.00 79.19 209 ASP A CA 1
ATOM 1607 C C . ASP A 1 209 ? -3.827 -11.641 0.288 1.00 79.19 209 ASP A C 1
ATOM 1609 O O . ASP A 1 209 ? -4.792 -10.885 0.181 1.00 79.19 209 ASP A O 1
ATOM 1613 N N . ARG A 1 210 ? -2.683 -11.242 0.856 1.00 73.19 210 ARG A N 1
ATOM 1614 C CA . ARG A 1 210 ? -2.509 -9.874 1.360 1.00 73.19 210 ARG A CA 1
ATOM 1615 C C . ARG A 1 210 ? -2.736 -8.836 0.272 1.00 73.19 210 ARG A C 1
ATOM 1617 O O . ARG A 1 210 ? -3.395 -7.838 0.533 1.00 73.19 210 ARG A O 1
ATOM 1624 N N . VAL A 1 211 ? -2.231 -9.068 -0.941 1.00 67.25 211 VAL A N 1
ATOM 1625 C CA . VAL A 1 211 ? -2.457 -8.167 -2.082 1.00 67.25 211 VAL A CA 1
ATOM 1626 C C . VAL A 1 211 ? -3.943 -8.141 -2.459 1.00 67.25 211 VAL A C 1
ATOM 1628 O O . VAL A 1 211 ? -4.484 -7.067 -2.716 1.00 67.25 211 VAL A O 1
ATOM 1631 N N . ALA A 1 212 ? -4.633 -9.284 -2.439 1.00 66.56 212 ALA A N 1
ATOM 1632 C CA . ALA A 1 212 ? -6.060 -9.378 -2.745 1.00 66.56 212 ALA A CA 1
ATOM 1633 C C . ALA A 1 212 ? -6.961 -8.692 -1.695 1.00 66.56 212 ALA A C 1
ATOM 1635 O O . ALA A 1 212 ? -7.833 -7.904 -2.063 1.00 66.56 212 ALA A O 1
ATOM 1636 N N . GLU A 1 213 ? -6.731 -8.915 -0.399 1.00 64.19 213 GLU A N 1
ATOM 1637 C CA . GLU A 1 213 ? -7.464 -8.253 0.692 1.00 64.19 213 GLU A CA 1
ATOM 1638 C C . GLU A 1 213 ? -7.287 -6.731 0.630 1.00 64.19 213 GLU A C 1
ATOM 1640 O O . GLU A 1 213 ? -8.256 -5.972 0.704 1.00 64.19 213 GLU A O 1
ATOM 1645 N N . MET A 1 214 ? -6.053 -6.289 0.386 1.00 58.91 214 MET A N 1
ATOM 1646 C CA . MET A 1 214 ? -5.680 -4.890 0.187 1.00 58.91 214 MET A CA 1
ATOM 1647 C C . MET A 1 214 ? -6.377 -4.227 -1.020 1.00 58.91 214 MET A C 1
ATOM 1649 O O . MET A 1 214 ? -6.516 -3.002 -1.024 1.00 58.91 214 MET A O 1
ATOM 1653 N N . ASN A 1 215 ? -6.822 -4.997 -2.023 1.00 55.53 215 ASN A N 1
ATOM 1654 C CA . ASN A 1 215 ? -7.589 -4.517 -3.186 1.00 55.53 215 ASN A CA 1
ATOM 1655 C C . ASN A 1 215 ? -9.101 -4.392 -2.911 1.00 55.53 215 ASN A C 1
ATOM 1657 O O . ASN A 1 215 ? -9.795 -3.673 -3.625 1.00 55.53 215 ASN A O 1
ATOM 1661 N N . SER A 1 216 ? -9.629 -5.103 -1.909 1.00 52.12 216 SER A N 1
ATOM 1662 C CA . SER A 1 216 ? -11.075 -5.171 -1.631 1.00 52.12 216 SER A CA 1
ATOM 1663 C C . SER A 1 216 ? -11.618 -4.010 -0.784 1.00 52.12 216 SER A C 1
ATOM 1665 O O . SER A 1 216 ? -12.832 -3.875 -0.629 1.00 52.12 216 SER A O 1
ATOM 1667 N N . ALA A 1 217 ? -10.736 -3.164 -0.239 1.00 49.53 217 ALA A N 1
ATOM 1668 C CA . ALA A 1 217 ? -11.119 -2.051 0.621 1.00 49.53 217 ALA A CA 1
ATOM 1669 C C . ALA A 1 217 ? -11.771 -0.905 -0.181 1.00 49.53 217 ALA A C 1
ATOM 1671 O O . ALA A 1 217 ? -11.169 -0.305 -1.067 1.00 49.53 217 ALA A O 1
ATOM 1672 N N . GLU A 1 218 ? -13.028 -0.637 0.166 1.00 49.41 218 GLU A N 1
ATOM 1673 C CA . GLU A 1 218 ? -14.000 0.257 -0.467 1.00 49.41 218 GLU A CA 1
ATOM 1674 C C . GLU A 1 218 ? -13.502 1.683 -0.785 1.00 49.41 218 GLU A C 1
ATOM 1676 O O . GLU A 1 218 ? -12.929 2.376 0.058 1.00 49.41 218 GLU A O 1
ATOM 1681 N N . ARG A 1 219 ? -13.841 2.161 -1.995 1.00 55.28 219 ARG A N 1
ATOM 1682 C CA . ARG A 1 219 ? -13.868 3.589 -2.362 1.00 55.28 219 ARG A CA 1
ATOM 1683 C C . ARG A 1 219 ? -14.916 4.300 -1.509 1.00 55.28 219 ARG A C 1
ATOM 1685 O O . ARG A 1 219 ? -16.102 4.004 -1.657 1.00 55.28 219 ARG A O 1
ATOM 1692 N N . SER A 1 220 ? -14.518 5.290 -0.713 1.00 46.75 220 SER A N 1
ATOM 1693 C CA . SER A 1 220 ? -15.497 6.230 -0.148 1.00 46.75 220 SER A CA 1
ATOM 1694 C C . SER A 1 220 ? -15.102 7.701 -0.139 1.00 46.75 220 SER A C 1
ATOM 1696 O O . SER A 1 220 ? -16.016 8.511 -0.072 1.00 46.75 220 SER A O 1
ATOM 1698 N N . ASP A 1 221 ? -13.830 8.077 -0.296 1.00 53.53 221 ASP A N 1
ATOM 1699 C CA . ASP A 1 221 ? -13.433 9.489 -0.204 1.00 53.53 221 ASP A CA 1
ATOM 1700 C C . ASP A 1 221 ? -12.595 9.947 -1.405 1.00 53.53 221 ASP A C 1
ATOM 1702 O O . ASP A 1 221 ? -11.847 9.174 -2.007 1.00 53.53 221 ASP A O 1
ATOM 1706 N N . GLU A 1 222 ? -12.762 11.218 -1.776 1.00 60.84 222 GLU A N 1
ATOM 1707 C CA . GLU A 1 222 ? -11.936 11.907 -2.769 1.00 60.84 222 GLU A CA 1
ATOM 1708 C C . GLU A 1 222 ? -10.476 11.888 -2.290 1.00 60.84 222 GLU A C 1
ATOM 1710 O O . GLU A 1 222 ? -10.174 12.390 -1.205 1.00 60.84 222 GLU A O 1
ATOM 1715 N N . LEU A 1 223 ? -9.570 11.286 -3.072 1.00 66.62 223 LEU A N 1
ATOM 1716 C CA . LEU A 1 223 ? -8.160 11.113 -2.708 1.00 66.62 223 LEU A CA 1
ATOM 1717 C C . LEU A 1 223 ? -7.444 12.466 -2.768 1.00 66.62 223 LEU A C 1
ATOM 1719 O O . LEU A 1 223 ? -6.802 12.830 -3.761 1.00 66.62 223 LEU A O 1
ATOM 1723 N N . THR A 1 224 ? -7.586 13.223 -1.687 1.00 64.25 224 THR A N 1
ATOM 1724 C CA . THR A 1 224 ? -6.999 14.546 -1.511 1.00 64.25 224 THR A CA 1
ATOM 1725 C C . THR A 1 224 ? -5.846 14.422 -0.529 1.00 64.25 224 THR A C 1
ATOM 1727 O O . THR A 1 224 ? -6.043 14.137 0.649 1.00 64.25 224 THR A O 1
ATOM 1730 N N . ALA A 1 225 ? -4.618 14.615 -1.004 1.00 60.53 225 ALA A N 1
ATOM 1731 C CA . ALA A 1 225 ? -3.469 14.658 -0.112 1.00 60.53 225 ALA A CA 1
ATOM 1732 C C . ALA A 1 225 ? -3.513 15.923 0.765 1.00 60.53 225 ALA A C 1
ATOM 1734 O O . ALA A 1 225 ? -3.967 16.991 0.342 1.00 60.53 225 ALA A O 1
ATOM 1735 N N . ALA A 1 226 ? -3.001 15.817 1.993 1.00 58.91 226 ALA A N 1
ATOM 1736 C CA . ALA A 1 226 ? -2.780 16.980 2.845 1.00 58.91 226 ALA A CA 1
ATOM 1737 C C . ALA A 1 226 ? -1.787 17.960 2.185 1.00 58.91 226 ALA A C 1
ATOM 1739 O O . ALA A 1 226 ? -0.884 17.548 1.457 1.00 58.91 226 ALA A O 1
ATOM 1740 N N . ARG A 1 227 ? -1.915 19.266 2.473 1.00 58.41 227 ARG A N 1
ATOM 1741 C CA . ARG A 1 227 ? -0.986 20.293 1.969 1.00 58.41 227 ARG A CA 1
ATOM 1742 C C . ARG A 1 227 ? 0.463 19.924 2.303 1.00 58.41 227 ARG A C 1
ATOM 1744 O O . ARG A 1 227 ? 0.859 19.918 3.466 1.00 58.41 227 ARG A O 1
ATOM 1751 N N . ALA A 1 228 ? 1.275 19.692 1.276 1.00 59.41 228 ALA A N 1
ATOM 1752 C CA . ALA A 1 228 ? 2.714 19.532 1.434 1.00 59.41 228 ALA A CA 1
ATOM 1753 C C . ALA A 1 228 ? 3.414 20.892 1.566 1.00 59.41 228 ALA A C 1
ATOM 1755 O O . ALA A 1 228 ? 3.992 21.417 0.612 1.00 59.41 228 ALA A O 1
ATOM 1756 N N . ASP A 1 229 ? 3.400 21.458 2.773 1.00 59.72 229 ASP A N 1
ATOM 1757 C CA . ASP A 1 229 ? 4.071 22.735 3.065 1.00 59.72 229 ASP A CA 1
ATOM 1758 C C . ASP A 1 229 ? 5.611 22.644 2.983 1.00 59.72 229 ASP A C 1
ATOM 1760 O O . ASP A 1 229 ? 6.292 23.672 2.911 1.00 59.72 229 ASP A O 1
ATOM 1764 N N . GLY A 1 230 ? 6.168 21.426 2.961 1.00 72.38 230 GLY A N 1
ATOM 1765 C CA . GLY A 1 230 ? 7.610 21.152 2.974 1.00 72.38 230 GLY A CA 1
ATOM 1766 C C . GLY A 1 230 ? 8.338 21.284 1.630 1.00 72.38 230 GLY A C 1
ATOM 1767 O O . GLY A 1 230 ? 9.564 21.273 1.618 1.00 72.38 230 GLY A O 1
ATOM 1768 N N . CYS A 1 231 ? 7.629 21.435 0.508 1.00 87.88 231 CYS A N 1
ATOM 1769 C CA . CYS A 1 231 ? 8.219 21.410 -0.835 1.00 87.88 231 CYS A CA 1
ATOM 1770 C C . CYS A 1 231 ? 7.950 22.713 -1.602 1.00 87.88 231 CYS A C 1
ATOM 1772 O O . CYS A 1 231 ? 6.800 23.109 -1.802 1.00 87.88 231 CYS A O 1
ATOM 1774 N N . ALA A 1 232 ? 9.004 23.376 -2.092 1.00 90.31 232 ALA A N 1
ATOM 1775 C CA . ALA A 1 232 ? 8.855 24.595 -2.891 1.00 90.31 232 ALA A CA 1
ATOM 1776 C C . ALA A 1 232 ? 8.104 24.341 -4.211 1.00 90.31 232 ALA A C 1
ATOM 1778 O O . ALA A 1 232 ? 7.253 25.147 -4.589 1.00 90.31 232 ALA A O 1
ATOM 1779 N N . HIS A 1 233 ? 8.355 23.203 -4.866 1.00 90.56 233 HIS A N 1
ATOM 1780 C CA . HIS A 1 233 ? 7.704 22.829 -6.122 1.00 90.56 233 HIS A CA 1
ATOM 1781 C C . HIS A 1 233 ? 6.190 22.615 -5.959 1.00 90.56 233 HIS A C 1
ATOM 1783 O O . HIS A 1 233 ? 5.406 23.117 -6.767 1.00 90.56 233 HIS A O 1
ATOM 1789 N N . LEU A 1 234 ? 5.766 21.931 -4.886 1.00 89.12 234 LEU A N 1
ATOM 1790 C CA . LEU A 1 234 ? 4.348 21.696 -4.577 1.00 89.12 234 LEU A CA 1
ATOM 1791 C C . LEU A 1 234 ? 3.629 22.984 -4.165 1.00 89.12 234 LEU A C 1
ATOM 1793 O O . LEU A 1 234 ? 2.458 23.161 -4.501 1.00 89.12 234 LEU A O 1
ATOM 1797 N N . ARG A 1 235 ? 4.317 23.919 -3.497 1.00 87.31 235 ARG A N 1
ATOM 1798 C CA . ARG A 1 235 ? 3.758 25.252 -3.216 1.00 87.31 235 ARG A CA 1
ATOM 1799 C C . ARG A 1 235 ? 3.573 26.087 -4.484 1.00 87.31 235 ARG A C 1
ATOM 1801 O O . ARG A 1 235 ? 2.592 26.814 -4.582 1.00 87.31 235 ARG A O 1
ATOM 1808 N N . ALA A 1 236 ? 4.485 25.969 -5.449 1.00 87.38 236 ALA A N 1
ATOM 1809 C CA . ALA A 1 236 ? 4.424 26.699 -6.716 1.00 87.38 236 ALA A CA 1
ATOM 1810 C C . ALA A 1 236 ? 3.412 26.123 -7.727 1.00 87.38 236 ALA A C 1
ATOM 1812 O O . ALA A 1 236 ? 3.056 26.811 -8.680 1.00 87.38 236 ALA A O 1
ATOM 1813 N N . SER A 1 237 ? 2.944 24.886 -7.527 1.00 85.56 237 SER A N 1
ATOM 1814 C CA . SER A 1 237 ? 2.105 24.155 -8.490 1.00 85.56 237 SER A CA 1
ATOM 1815 C C . SER A 1 237 ? 0.761 23.754 -7.864 1.00 85.56 237 SER A C 1
ATOM 1817 O O . SER A 1 237 ? 0.609 22.588 -7.496 1.00 85.56 237 SER A O 1
ATOM 1819 N N . PRO A 1 238 ? -0.198 24.681 -7.662 1.00 73.88 238 PRO A N 1
ATOM 1820 C CA . PRO A 1 238 ? -1.430 24.414 -6.914 1.00 73.88 238 PRO A CA 1
ATOM 1821 C C . PRO A 1 238 ? -2.281 23.299 -7.540 1.00 73.88 238 PRO A C 1
ATOM 1823 O O . PRO A 1 238 ? -2.276 23.099 -8.754 1.00 73.88 238 PRO A O 1
ATOM 1826 N N . ALA A 1 239 ? -3.010 22.566 -6.692 1.00 69.06 239 ALA A N 1
ATOM 1827 C CA . ALA A 1 239 ? -3.970 21.562 -7.142 1.00 69.06 239 ALA A CA 1
ATOM 1828 C C . ALA A 1 239 ? -5.103 22.218 -7.948 1.00 69.06 239 ALA A C 1
ATOM 1830 O O . ALA A 1 239 ? -5.502 23.348 -7.669 1.00 69.06 239 ALA A O 1
ATOM 1831 N N . LEU A 1 240 ? -5.604 21.501 -8.953 1.00 68.50 240 LEU A N 1
ATOM 1832 C CA . LEU A 1 240 ? -6.760 21.913 -9.750 1.00 68.50 240 LEU A CA 1
ATOM 1833 C C . LEU A 1 240 ? -7.969 21.071 -9.324 1.00 68.50 240 LEU A C 1
ATOM 1835 O O . LEU A 1 240 ? -7.830 19.860 -9.165 1.00 68.50 240 LEU A O 1
ATOM 1839 N N . ASP A 1 241 ? -9.150 21.675 -9.204 1.00 60.16 241 ASP A N 1
ATOM 1840 C CA . ASP A 1 241 ? -10.348 20.985 -8.688 1.00 60.16 241 ASP A CA 1
ATOM 1841 C C . ASP A 1 241 ? -10.847 19.851 -9.599 1.00 60.16 241 ASP A C 1
ATOM 1843 O O . ASP A 1 241 ? -11.510 18.923 -9.147 1.00 60.16 241 ASP A O 1
ATOM 1847 N N . ARG A 1 242 ? -10.536 19.889 -10.901 1.00 61.81 242 ARG A N 1
ATOM 1848 C CA . ARG A 1 242 ? -10.915 18.824 -11.838 1.00 61.81 242 ARG A CA 1
ATOM 1849 C C . ARG A 1 242 ? -9.817 18.602 -12.878 1.00 61.81 242 ARG A C 1
ATOM 1851 O O . ARG A 1 242 ? -9.375 19.581 -13.486 1.00 61.81 242 ARG A O 1
ATOM 1858 N N . PRO A 1 243 ? -9.364 17.355 -13.103 1.00 64.50 243 PRO A N 1
ATOM 1859 C CA . PRO A 1 243 ? -8.463 17.080 -14.210 1.00 64.50 243 PRO A CA 1
ATOM 1860 C C . PRO A 1 243 ? -9.206 17.298 -15.542 1.00 64.50 243 PRO A C 1
ATOM 1862 O O . PRO A 1 243 ? -10.415 17.046 -15.622 1.00 64.50 243 PRO A O 1
ATOM 1865 N N . PRO A 1 244 ? -8.531 17.790 -16.594 1.00 65.88 244 PRO A N 1
ATOM 1866 C CA . PRO A 1 244 ? -9.112 17.803 -17.931 1.00 65.88 244 PRO A CA 1
ATOM 1867 C C . PRO A 1 244 ? -9.465 16.371 -18.353 1.00 65.88 244 PRO A C 1
ATOM 1869 O O . PRO A 1 244 ? -8.769 15.425 -17.985 1.00 65.88 244 PRO A O 1
ATOM 1872 N N . GLN A 1 245 ? -10.548 16.204 -19.120 1.00 66.31 245 GLN A N 1
ATOM 1873 C CA . GLN A 1 245 ? -10.871 14.902 -19.704 1.00 66.31 245 GLN A CA 1
ATOM 1874 C C . GLN A 1 245 ? -9.730 14.496 -20.638 1.00 66.31 245 GLN A C 1
ATOM 1876 O O . GLN A 1 245 ? -9.488 15.147 -21.653 1.00 66.31 245 GLN A O 1
ATOM 1881 N N . ALA A 1 246 ? -9.010 13.448 -20.253 1.00 69.69 246 ALA A N 1
ATOM 1882 C CA . ALA A 1 246 ? -7.929 12.876 -21.031 1.00 69.69 246 ALA A CA 1
ATOM 1883 C C . ALA A 1 246 ? -8.471 11.722 -21.879 1.00 69.69 246 ALA A C 1
ATOM 1885 O O . ALA A 1 246 ? -9.125 10.824 -21.353 1.00 69.69 246 ALA A O 1
ATOM 1886 N N . GLU A 1 247 ? -8.171 11.715 -23.178 1.00 79.81 247 GLU A N 1
ATOM 1887 C CA . GLU A 1 247 ? -8.433 10.548 -24.036 1.00 79.81 247 GLU A CA 1
ATOM 1888 C C . GLU A 1 247 ? -7.492 9.374 -23.712 1.00 79.81 247 GLU A C 1
ATOM 1890 O O . GLU A 1 247 ? -7.805 8.219 -23.999 1.00 79.81 247 GLU A O 1
ATOM 1895 N N . GLY A 1 248 ? -6.337 9.663 -23.106 1.00 88.62 248 GLY A N 1
ATOM 1896 C CA . GLY A 1 248 ? -5.324 8.682 -22.745 1.00 88.62 248 GLY A CA 1
ATOM 1897 C C . GLY A 1 248 ? -3.951 9.314 -22.543 1.00 88.62 248 GLY A C 1
ATOM 1898 O O . GLY A 1 248 ? -3.804 10.537 -22.525 1.00 88.62 248 GLY A O 1
ATOM 1899 N N . CYS A 1 249 ? -2.932 8.469 -22.407 1.00 93.31 249 CYS A N 1
ATOM 1900 C CA . CYS A 1 249 ? -1.545 8.919 -22.383 1.00 93.31 249 CYS A CA 1
ATOM 1901 C C . CYS A 1 249 ? -1.095 9.311 -23.795 1.00 93.31 249 CYS A C 1
ATOM 1903 O O . CYS A 1 249 ? -1.165 8.484 -24.706 1.00 93.31 249 CYS A O 1
ATOM 1905 N N . THR A 1 250 ? -0.575 10.533 -23.957 1.00 92.00 250 THR A N 1
ATOM 1906 C CA . THR A 1 250 ? -0.139 11.067 -25.255 1.00 92.00 250 THR A CA 1
ATOM 1907 C C . THR A 1 250 ? 0.880 10.146 -25.930 1.00 92.00 250 THR A C 1
ATOM 1909 O O . THR A 1 250 ? 0.638 9.693 -27.045 1.00 92.00 250 THR A O 1
ATOM 1912 N N . GLY A 1 251 ? 1.960 9.777 -25.231 1.00 91.75 251 GLY A N 1
ATOM 1913 C CA . GLY A 1 251 ? 3.000 8.911 -25.799 1.00 91.75 251 GLY A CA 1
ATOM 1914 C C . GLY A 1 251 ? 2.508 7.498 -26.133 1.00 91.75 251 GLY A C 1
ATOM 1915 O O . GLY A 1 251 ? 2.863 6.943 -27.168 1.00 91.75 251 GLY A O 1
ATOM 1916 N N . CYS A 1 252 ? 1.628 6.907 -25.310 1.00 93.88 252 CYS A N 1
ATOM 1917 C CA . CYS A 1 252 ? 1.087 5.572 -25.598 1.00 93.88 252 CYS A CA 1
ATOM 1918 C C . CYS A 1 252 ? 0.228 5.584 -26.865 1.00 93.88 252 CYS A C 1
ATOM 1920 O O . CYS A 1 252 ? 0.323 4.673 -27.686 1.00 93.88 252 CYS A O 1
ATOM 1922 N N . LEU A 1 253 ? -0.599 6.618 -27.028 1.00 94.19 253 LEU A N 1
ATOM 1923 C CA . LEU A 1 253 ? -1.461 6.763 -28.194 1.00 94.19 253 LEU A CA 1
ATOM 1924 C C . LEU A 1 253 ? -0.650 6.944 -29.484 1.00 94.19 253 LEU A C 1
ATOM 1926 O O . LEU A 1 253 ? -1.023 6.367 -30.504 1.00 94.19 253 LEU A O 1
ATOM 1930 N N . GLU A 1 254 ? 0.475 7.660 -29.433 1.00 93.50 254 GLU A N 1
ATOM 1931 C CA . GLU A 1 254 ? 1.384 7.839 -30.577 1.00 93.50 254 GLU A CA 1
ATOM 1932 C C . GLU A 1 254 ? 1.967 6.513 -31.085 1.00 93.50 254 GLU A C 1
ATOM 1934 O O . GLU A 1 254 ? 2.105 6.320 -32.293 1.00 93.50 254 GLU A O 1
ATOM 1939 N N . VAL A 1 255 ? 2.239 5.563 -30.185 1.00 93.69 255 VAL A N 1
ATOM 1940 C CA . VAL A 1 255 ? 2.732 4.219 -30.536 1.00 93.69 255 VAL A CA 1
ATOM 1941 C C . VAL A 1 255 ? 1.614 3.174 -30.681 1.00 93.69 255 VAL A C 1
ATOM 1943 O O . VAL A 1 255 ? 1.886 1.978 -30.785 1.00 93.69 255 VAL A O 1
ATOM 1946 N N . GLY A 1 256 ? 0.345 3.599 -30.683 1.00 92.62 256 GLY A N 1
ATOM 1947 C CA . GLY A 1 256 ? -0.818 2.722 -30.866 1.00 92.62 256 GLY A CA 1
ATOM 1948 C C . GLY A 1 256 ? -1.146 1.816 -29.671 1.00 92.62 256 GLY A C 1
ATOM 1949 O O . GLY A 1 256 ? -1.870 0.832 -29.823 1.00 92.62 256 GLY A O 1
ATOM 1950 N N . ARG A 1 257 ? -0.628 2.128 -28.481 1.00 92.56 257 ARG A N 1
ATOM 1951 C CA . ARG A 1 257 ? -0.820 1.373 -27.233 1.00 92.56 257 ARG A CA 1
ATOM 1952 C C . ARG A 1 257 ? -1.960 1.961 -26.402 1.00 92.56 257 ARG A C 1
ATOM 1954 O O . ARG A 1 257 ? -2.184 3.169 -26.401 1.00 92.56 257 ARG A O 1
ATOM 1961 N N . ARG A 1 258 ? -2.686 1.095 -25.688 1.00 90.19 258 ARG A N 1
ATOM 1962 C CA . ARG A 1 258 ? -3.826 1.452 -24.812 1.00 90.19 258 ARG A CA 1
ATOM 1963 C C . ARG A 1 258 ? -3.829 0.708 -23.472 1.00 90.19 258 ARG A C 1
ATOM 1965 O O . ARG A 1 258 ? -4.840 0.658 -22.790 1.00 90.19 258 ARG A O 1
ATOM 1972 N N . ASP A 1 259 ? -2.696 0.115 -23.123 1.00 87.88 259 ASP A N 1
ATOM 1973 C CA . ASP A 1 259 ? -2.456 -0.753 -21.969 1.00 87.88 259 ASP A CA 1
ATOM 1974 C C . ASP A 1 259 ? -1.792 -0.005 -20.796 1.00 87.88 259 ASP A C 1
ATOM 1976 O O . ASP A 1 259 ? -0.964 -0.561 -20.077 1.00 87.88 259 ASP A O 1
ATOM 1980 N N . TRP A 1 260 ? -2.105 1.283 -20.617 1.00 90.94 260 TRP A N 1
ATOM 1981 C CA . TRP A 1 260 ? -1.642 2.043 -19.452 1.00 90.94 260 TRP A CA 1
ATOM 1982 C C . TRP A 1 260 ? -2.494 1.741 -18.217 1.00 90.94 260 TRP A C 1
ATOM 1984 O O . TRP A 1 260 ? -3.659 1.367 -18.329 1.00 90.94 260 TRP A O 1
ATOM 1994 N N . VAL A 1 261 ? -1.907 1.955 -17.040 1.00 88.50 261 VAL A N 1
ATOM 1995 C CA . VAL A 1 261 ? -2.570 1.738 -15.749 1.00 88.50 261 VAL A CA 1
ATOM 1996 C C . VAL A 1 261 ? -3.281 3.014 -15.296 1.00 88.50 261 VAL A C 1
ATOM 1998 O O . VAL A 1 261 ? -4.505 3.052 -15.268 1.00 88.50 261 VAL A O 1
ATOM 2001 N N . HIS A 1 262 ? -2.518 4.074 -15.008 1.00 88.94 262 HIS A N 1
ATOM 2002 C CA . HIS A 1 262 ? -3.043 5.369 -14.565 1.00 88.94 262 HIS A CA 1
ATOM 2003 C C . HIS A 1 262 ? -2.441 6.525 -15.345 1.00 88.94 262 HIS A C 1
ATOM 2005 O O . HIS A 1 262 ? -1.312 6.441 -15.846 1.00 88.94 262 HIS A O 1
ATOM 2011 N N . LEU A 1 263 ? -3.179 7.630 -15.393 1.00 91.69 263 LEU A N 1
ATOM 2012 C CA . LEU A 1 263 ? -2.756 8.862 -16.042 1.00 91.69 263 LEU A CA 1
ATOM 2013 C C . LEU A 1 263 ? -2.259 9.896 -15.030 1.00 91.69 263 LEU A C 1
ATOM 2015 O O . LEU A 1 263 ? -2.855 10.141 -13.982 1.00 91.69 263 LEU A O 1
ATOM 2019 N N . ARG A 1 264 ? -1.158 10.555 -15.384 1.00 92.31 264 ARG A N 1
ATOM 2020 C CA . ARG A 1 264 ? -0.562 11.664 -14.642 1.00 92.31 264 ARG A CA 1
ATOM 2021 C C . ARG A 1 264 ? -0.475 12.885 -15.546 1.00 92.31 264 ARG A C 1
ATOM 2023 O O . ARG A 1 264 ? -0.092 12.774 -16.709 1.00 92.31 264 ARG A O 1
ATOM 2030 N N . MET A 1 265 ? -0.799 14.054 -15.003 1.00 92.56 265 MET A N 1
ATOM 2031 C CA . MET A 1 265 ? -0.732 15.321 -15.727 1.00 92.56 265 MET A CA 1
ATOM 2032 C C . MET A 1 265 ? 0.347 16.236 -15.157 1.00 92.56 265 MET A C 1
ATOM 2034 O O . MET A 1 265 ? 0.382 16.497 -13.954 1.00 92.56 265 MET A O 1
ATOM 2038 N N . CYS A 1 266 ? 1.175 16.797 -16.031 1.00 92.75 266 CYS A N 1
ATOM 2039 C CA . CYS A 1 266 ? 2.178 17.785 -15.663 1.00 92.75 266 CYS A CA 1
ATOM 2040 C C . CYS A 1 266 ? 1.541 19.126 -15.302 1.00 92.75 266 CYS A C 1
ATOM 2042 O O . CYS A 1 266 ? 0.861 19.733 -16.127 1.00 92.75 266 CYS A O 1
ATOM 2044 N N . LEU A 1 267 ? 1.828 19.645 -14.105 1.00 91.81 267 LEU A N 1
ATOM 2045 C CA . LEU A 1 267 ? 1.319 20.957 -13.686 1.00 91.81 267 LEU A CA 1
ATOM 2046 C C . LEU A 1 267 ? 2.079 22.137 -14.308 1.00 91.81 267 LEU A C 1
ATOM 2048 O O . LEU A 1 267 ? 1.616 23.269 -14.229 1.00 91.81 267 LEU A O 1
ATOM 2052 N N . THR A 1 268 ? 3.221 21.889 -14.954 1.00 91.75 268 THR A N 1
ATOM 2053 C CA . THR A 1 268 ? 3.994 22.928 -15.653 1.00 91.75 268 THR A CA 1
ATOM 2054 C C . THR A 1 268 ? 3.516 23.149 -17.089 1.00 91.75 268 THR A C 1
ATOM 2056 O O . THR A 1 268 ? 3.481 24.287 -17.544 1.00 91.75 268 THR A O 1
ATOM 2059 N N . CYS A 1 269 ? 3.156 22.086 -17.819 1.00 91.75 269 CYS A N 1
ATOM 2060 C CA . CYS A 1 269 ? 2.823 22.182 -19.250 1.00 91.75 269 CYS A CA 1
ATOM 2061 C C . CYS A 1 269 ? 1.563 21.426 -19.691 1.00 91.75 269 CYS A C 1
ATOM 2063 O O . CYS A 1 269 ? 1.239 21.458 -20.874 1.00 91.75 269 CYS A O 1
ATOM 2065 N N . GLY A 1 270 ? 0.874 20.723 -18.789 1.00 90.50 270 GLY A N 1
ATOM 2066 C CA . GLY A 1 270 ? -0.349 19.979 -19.106 1.00 90.50 270 GLY A CA 1
ATOM 2067 C C . GLY A 1 270 ? -0.144 18.644 -19.831 1.00 90.50 270 GLY A C 1
ATOM 2068 O O . GLY A 1 270 ? -1.130 18.029 -20.221 1.00 90.50 270 GLY A O 1
ATOM 2069 N N . TYR A 1 271 ? 1.097 18.177 -20.015 1.00 92.06 271 TYR A N 1
ATOM 2070 C CA . TYR A 1 271 ? 1.369 16.873 -20.636 1.00 92.06 271 TYR A CA 1
ATOM 2071 C C . TYR A 1 271 ? 0.707 15.726 -19.859 1.00 92.06 271 TYR A C 1
ATOM 2073 O O . TYR A 1 271 ? 0.797 15.701 -18.631 1.00 92.06 271 TYR A O 1
ATOM 2081 N N . LEU A 1 272 ? 0.083 14.784 -20.575 1.00 93.12 272 LEU A N 1
ATOM 2082 C CA . LEU A 1 272 ? -0.587 13.603 -20.025 1.00 93.12 272 LEU A CA 1
ATOM 2083 C C . LEU A 1 272 ? 0.235 12.338 -20.304 1.00 93.12 272 LEU A C 1
ATOM 2085 O O . LEU A 1 272 ? 0.274 11.825 -21.425 1.00 93.12 272 LEU A O 1
ATOM 2089 N N . GLY A 1 273 ? 0.878 11.823 -19.260 1.00 93.62 273 GLY A N 1
ATOM 2090 C CA . GLY A 1 273 ? 1.714 10.625 -19.296 1.00 93.62 273 GLY A CA 1
ATOM 2091 C C . GLY A 1 273 ? 1.089 9.460 -18.533 1.00 93.62 273 GLY A C 1
ATOM 2092 O O . GLY A 1 273 ? 0.299 9.663 -17.612 1.00 93.62 273 GLY A O 1
ATOM 2093 N N . CYS A 1 274 ? 1.453 8.231 -18.890 1.00 93.62 274 CYS A N 1
ATOM 2094 C CA . CYS A 1 274 ? 1.133 7.053 -18.092 1.00 93.62 274 CYS A CA 1
ATOM 2095 C C . CYS A 1 274 ? 2.086 6.944 -16.887 1.00 93.62 274 CYS A C 1
ATOM 2097 O O . CYS A 1 274 ? 3.227 7.408 -16.949 1.00 93.62 274 CYS A O 1
ATOM 2099 N N . CYS A 1 275 ? 1.597 6.385 -15.778 1.00 90.25 275 CYS A N 1
ATOM 2100 C CA . CYS A 1 275 ? 2.342 6.258 -14.522 1.00 90.25 275 CYS A CA 1
ATOM 2101 C C . CYS A 1 275 ? 3.533 5.281 -14.603 1.00 90.25 275 CYS A C 1
ATOM 2103 O O . CYS A 1 275 ? 3.683 4.545 -15.575 1.00 90.25 275 CYS A O 1
ATOM 2105 N N . ASP A 1 276 ? 4.350 5.236 -13.549 1.00 87.06 276 ASP A N 1
ATOM 2106 C CA . ASP A 1 276 ? 5.578 4.418 -13.482 1.00 87.06 276 ASP A CA 1
ATOM 2107 C C . ASP A 1 276 ? 5.303 2.903 -13.511 1.00 87.06 276 ASP A C 1
ATOM 2109 O O . ASP A 1 276 ? 6.118 2.125 -14.011 1.00 87.06 276 ASP A O 1
ATOM 2113 N N . SER A 1 277 ? 4.122 2.496 -13.040 1.00 85.06 277 SER A N 1
ATOM 2114 C CA . SER A 1 277 ? 3.631 1.113 -13.100 1.00 85.06 277 SER A CA 1
ATOM 2115 C C . SER A 1 277 ? 3.081 0.754 -14.491 1.00 85.06 277 SER A C 1
ATOM 2117 O O . SER A 1 277 ? 2.775 -0.401 -14.771 1.00 85.06 277 SER A O 1
ATOM 2119 N N . SER A 1 278 ? 2.954 1.731 -15.400 1.00 89.31 278 SER A N 1
ATOM 2120 C CA . SER A 1 278 ? 2.584 1.472 -16.794 1.00 89.31 278 SER A CA 1
ATOM 2121 C C . SER A 1 278 ? 3.802 1.041 -17.617 1.00 89.31 278 SER A C 1
ATOM 2123 O O . SER A 1 278 ? 4.905 1.531 -17.380 1.00 89.31 278 SER A O 1
ATOM 2125 N N . PRO A 1 279 ? 3.623 0.223 -18.669 1.00 86.19 279 PRO A N 1
ATOM 2126 C CA . PRO A 1 279 ? 4.743 -0.335 -19.431 1.00 86.19 279 PRO A CA 1
ATOM 2127 C C . PRO A 1 279 ? 5.733 0.670 -20.049 1.00 86.19 279 PRO A C 1
ATOM 2129 O O . PRO A 1 279 ? 6.881 0.303 -20.275 1.00 86.19 279 PRO A O 1
ATOM 2132 N N . LEU A 1 280 ? 5.289 1.893 -20.378 1.00 90.50 280 LEU A N 1
ATOM 2133 C CA . LEU A 1 280 ? 6.108 2.917 -21.058 1.00 90.50 280 LEU A CA 1
ATOM 2134 C C . LEU A 1 280 ? 6.483 4.117 -20.181 1.00 90.50 280 LEU A C 1
ATOM 2136 O O . LEU A 1 280 ? 7.303 4.914 -20.597 1.00 90.50 280 LEU A O 1
ATOM 2140 N N . ARG A 1 281 ? 5.904 4.265 -18.981 1.00 93.19 281 ARG A N 1
ATOM 2141 C CA . ARG A 1 281 ? 6.332 5.266 -17.979 1.00 93.19 281 ARG A CA 1
ATOM 2142 C C . ARG A 1 281 ? 6.492 6.710 -18.486 1.00 93.19 281 ARG A C 1
ATOM 2144 O O . ARG A 1 281 ? 7.327 7.458 -17.981 1.00 93.19 281 ARG A O 1
ATOM 2151 N N . HIS A 1 282 ? 5.663 7.147 -19.435 1.00 95.00 282 HIS A N 1
ATOM 2152 C CA . HIS A 1 282 ? 5.819 8.454 -20.086 1.00 95.00 282 HIS A CA 1
ATOM 2153 C C . HIS A 1 282 ? 5.780 9.654 -19.123 1.00 95.00 282 HIS A C 1
ATOM 2155 O O . HIS A 1 282 ? 6.289 10.722 -19.453 1.00 95.00 282 HIS A O 1
ATOM 2161 N N . ALA A 1 283 ? 5.162 9.530 -17.942 1.00 93.69 283 ALA A N 1
ATOM 2162 C CA . ALA A 1 283 ? 5.206 10.598 -16.945 1.00 93.69 283 ALA A CA 1
ATOM 2163 C C . ALA A 1 283 ? 6.612 10.787 -16.341 1.00 93.69 283 ALA A C 1
ATOM 2165 O O . ALA A 1 283 ? 7.020 11.929 -16.120 1.00 93.69 283 ALA A O 1
ATOM 2166 N N . ASP A 1 284 ? 7.337 9.696 -16.090 1.00 92.31 284 ASP A N 1
ATOM 2167 C CA . ASP A 1 284 ? 8.709 9.717 -15.571 1.00 92.31 284 ASP A CA 1
ATOM 2168 C C . ASP A 1 284 ? 9.689 10.200 -16.648 1.00 92.31 284 ASP A C 1
ATOM 2170 O O . ASP A 1 284 ? 10.456 11.135 -16.420 1.00 92.31 284 ASP A O 1
ATOM 2174 N N . GLU A 1 285 ? 9.571 9.671 -17.870 1.00 94.06 285 GLU A N 1
ATOM 2175 C CA . GLU A 1 285 ? 10.367 10.125 -19.019 1.00 94.06 285 GLU A CA 1
ATOM 2176 C C . GLU A 1 285 ? 10.185 11.627 -19.267 1.00 94.06 285 GLU A C 1
ATOM 2178 O O . GLU A 1 285 ? 11.160 12.374 -19.370 1.00 94.06 285 GLU A O 1
ATOM 2183 N N . HIS A 1 286 ? 8.939 12.114 -19.251 1.00 94.88 286 HIS A N 1
ATOM 2184 C CA . HIS A 1 286 ? 8.655 13.542 -19.396 1.00 94.88 286 HIS A CA 1
ATOM 2185 C C . HIS A 1 286 ? 9.308 14.376 -18.288 1.00 94.88 286 HIS A C 1
ATOM 2187 O O . HIS A 1 286 ? 9.818 15.470 -18.553 1.00 94.88 286 HIS A O 1
ATOM 2193 N N . HIS A 1 287 ? 9.289 13.897 -17.040 1.00 94.38 287 HIS A N 1
ATOM 2194 C CA . HIS A 1 287 ? 9.976 14.570 -15.941 1.00 94.38 287 HIS A CA 1
ATOM 2195 C C . HIS A 1 287 ? 11.484 14.664 -16.208 1.00 94.38 287 HIS A C 1
ATOM 2197 O O . HIS A 1 287 ? 12.043 15.756 -16.092 1.00 94.38 287 HIS A O 1
ATOM 2203 N N . ILE A 1 288 ? 12.123 13.564 -16.606 1.00 93.62 288 ILE A N 1
ATOM 2204 C CA . ILE A 1 288 ? 13.566 13.496 -16.867 1.00 93.62 288 ILE A CA 1
ATOM 2205 C C . ILE A 1 288 ? 13.958 14.431 -18.020 1.00 93.62 288 ILE A C 1
ATOM 2207 O O . ILE A 1 288 ? 14.897 15.222 -17.893 1.00 93.62 288 ILE A O 1
ATOM 2211 N N . GLU A 1 289 ? 13.213 14.396 -19.125 1.00 95.56 289 GLU A N 1
ATOM 2212 C CA . GLU A 1 289 ? 13.511 15.176 -20.327 1.00 95.56 289 GLU A CA 1
ATOM 2213 C C . GLU A 1 289 ? 13.249 16.673 -20.150 1.00 95.56 289 GLU A C 1
ATOM 2215 O O . GLU A 1 289 ? 14.062 17.514 -20.542 1.00 95.56 289 GLU A O 1
ATOM 2220 N N . ARG A 1 290 ? 12.095 17.033 -19.573 1.00 95.50 290 ARG A N 1
ATOM 2221 C CA . ARG A 1 290 ? 11.653 18.434 -19.466 1.00 95.50 290 ARG A CA 1
ATOM 2222 C C . ARG A 1 290 ? 12.042 19.091 -18.151 1.00 95.50 290 ARG A C 1
ATOM 2224 O O . ARG A 1 290 ? 11.933 20.309 -18.031 1.00 95.50 290 ARG A O 1
ATOM 2231 N N . ARG A 1 291 ? 12.478 18.306 -17.163 1.00 94.88 291 ARG A N 1
ATOM 2232 C CA . ARG A 1 291 ? 12.755 18.745 -15.785 1.00 94.88 291 ARG A CA 1
ATOM 2233 C C . ARG A 1 291 ? 11.552 19.416 -15.123 1.00 94.88 291 ARG A C 1
ATOM 2235 O O . ARG A 1 291 ? 11.702 20.347 -14.333 1.00 94.88 291 ARG A O 1
ATOM 2242 N N . HIS A 1 292 ? 10.343 18.961 -15.450 1.00 95.06 292 HIS A N 1
ATOM 2243 C CA . HIS A 1 292 ? 9.123 19.468 -14.824 1.00 95.06 292 HIS A CA 1
ATOM 2244 C C . HIS A 1 292 ? 8.891 18.753 -13.490 1.00 95.06 292 HIS A C 1
ATOM 2246 O O . HIS A 1 292 ? 8.743 17.533 -13.486 1.00 95.06 292 HIS A O 1
ATOM 2252 N N . PRO A 1 293 ? 8.857 19.465 -12.353 1.00 94.00 293 PRO A N 1
ATOM 2253 C CA . PRO A 1 293 ? 9.022 18.831 -11.047 1.00 94.00 293 PRO A CA 1
ATOM 2254 C C . PRO A 1 293 ? 7.758 18.156 -10.508 1.00 94.00 293 PRO A C 1
ATOM 2256 O O . PRO A 1 293 ? 7.874 17.232 -9.707 1.00 94.00 293 PRO A O 1
ATOM 2259 N N . VAL A 1 294 ? 6.566 18.618 -10.903 1.00 93.81 294 VAL A N 1
ATOM 2260 C CA . VAL A 1 294 ? 5.299 18.196 -10.287 1.00 93.81 294 VAL A CA 1
ATOM 2261 C C . VAL A 1 294 ? 4.327 17.643 -11.321 1.00 93.81 294 VAL A C 1
ATOM 2263 O O . VAL A 1 294 ? 3.980 18.313 -12.300 1.00 93.81 294 VAL A O 1
ATOM 2266 N N . MET A 1 295 ? 3.832 16.442 -11.036 1.00 92.44 295 MET A N 1
ATOM 2267 C CA . MET A 1 295 ? 2.689 15.840 -11.715 1.00 92.44 295 MET A CA 1
ATOM 2268 C C . MET A 1 295 ? 1.528 15.699 -10.732 1.00 92.44 295 MET A C 1
ATOM 2270 O O . MET A 1 295 ? 1.739 15.528 -9.535 1.00 92.44 295 MET A O 1
ATOM 2274 N N . ARG A 1 296 ? 0.299 15.732 -11.234 1.00 90.50 296 ARG A N 1
ATOM 2275 C CA . ARG A 1 296 ? -0.903 15.348 -10.486 1.00 90.50 296 ARG A CA 1
ATOM 2276 C C . ARG A 1 296 ? -1.499 14.065 -11.042 1.00 90.50 296 ARG A C 1
ATOM 2278 O O . ARG A 1 296 ? -1.274 13.764 -12.216 1.00 90.50 296 ARG A O 1
ATOM 2285 N N . SER A 1 297 ? -2.313 13.375 -10.252 1.00 88.62 297 SER A N 1
ATOM 2286 C CA . SER A 1 297 ? -3.192 12.344 -10.809 1.00 88.62 297 SER A CA 1
ATOM 2287 C C . SER A 1 297 ? -4.204 12.956 -11.770 1.00 88.62 297 SER A C 1
ATOM 2289 O O . SER A 1 297 ? -4.790 13.998 -11.469 1.00 88.62 297 SER A O 1
ATOM 2291 N N . ALA A 1 298 ? -4.402 12.334 -12.927 1.00 88.69 298 ALA A N 1
ATOM 2292 C CA . ALA A 1 298 ? -5.476 12.680 -13.852 1.00 88.69 298 ALA A CA 1
ATOM 2293 C C . ALA A 1 298 ? -6.707 11.767 -13.687 1.00 88.69 298 ALA A C 1
ATOM 2295 O O . ALA A 1 298 ? -7.654 11.889 -14.463 1.00 88.69 298 ALA A O 1
ATOM 2296 N N . GLU A 1 299 ? -6.713 10.888 -12.679 1.00 84.00 299 GLU A N 1
ATOM 2297 C CA . GLU A 1 299 ? -7.830 9.987 -12.410 1.00 84.00 299 GLU A CA 1
ATOM 2298 C C . GLU A 1 299 ? -9.038 10.723 -11.792 1.00 84.00 299 GLU A C 1
ATOM 2300 O O . GLU A 1 299 ? -8.885 11.715 -11.064 1.00 84.00 299 GLU A O 1
ATOM 2305 N N . PRO A 1 300 ? -10.274 10.265 -12.059 1.00 78.00 300 PRO A N 1
ATOM 2306 C CA . PRO A 1 300 ? -11.471 10.867 -11.482 1.00 78.00 300 PRO A CA 1
ATOM 2307 C C . PRO A 1 300 ? -11.515 10.739 -9.950 1.00 78.00 300 PRO A C 1
ATOM 2309 O O . PRO A 1 300 ? -11.471 9.636 -9.412 1.00 78.00 300 PRO A O 1
ATOM 2312 N N . GLY A 1 301 ? -11.707 11.861 -9.249 1.00 75.44 301 GLY A N 1
ATOM 2313 C CA . GLY A 1 301 ? -11.808 11.883 -7.781 1.00 75.44 301 GLY A CA 1
ATOM 2314 C C . GLY A 1 301 ? -10.459 11.858 -7.057 1.00 75.44 301 GLY A C 1
ATOM 2315 O O . GLY A 1 301 ? -10.420 11.623 -5.852 1.00 75.44 301 GLY A O 1
ATOM 2316 N N . GLU A 1 302 ? -9.362 12.102 -7.777 1.00 80.12 302 GLU A N 1
ATOM 2317 C CA . GLU A 1 302 ? -8.027 12.231 -7.201 1.00 80.12 302 GLU A CA 1
ATOM 2318 C C . GLU A 1 302 ? -7.481 13.643 -7.402 1.00 80.12 302 GLU A C 1
ATOM 2320 O O . GLU A 1 302 ? -7.392 14.136 -8.528 1.00 80.12 302 GLU A O 1
ATOM 2325 N N . ALA A 1 303 ? -7.075 14.293 -6.313 1.00 81.25 303 ALA A N 1
ATOM 2326 C CA . ALA A 1 303 ? -6.516 15.647 -6.329 1.00 81.25 303 ALA A CA 1
ATOM 2327 C C . ALA A 1 303 ? -5.052 15.701 -5.861 1.00 81.25 303 ALA A C 1
ATOM 2329 O O . ALA A 1 303 ? -4.452 16.779 -5.825 1.00 81.25 303 ALA A O 1
ATOM 2330 N N . TRP A 1 304 ? -4.468 14.550 -5.520 1.00 86.06 304 TRP A N 1
ATOM 2331 C CA . TRP A 1 304 ? -3.086 14.456 -5.069 1.00 86.06 304 TRP A CA 1
ATOM 2332 C C . TRP A 1 304 ? -2.075 14.774 -6.179 1.00 86.06 304 TRP A C 1
ATOM 2334 O O . TRP A 1 304 ? -2.314 14.635 -7.387 1.00 86.06 304 TRP A O 1
ATOM 2344 N N . ARG A 1 305 ? -0.907 15.223 -5.731 1.00 89.94 305 ARG A N 1
ATOM 2345 C CA . ARG A 1 305 ? 0.234 15.657 -6.527 1.00 89.94 305 ARG A CA 1
ATOM 2346 C C . ARG A 1 305 ? 1.489 14.968 -6.027 1.00 89.94 305 ARG A C 1
ATOM 2348 O O . ARG A 1 305 ? 1.632 14.655 -4.849 1.00 89.94 305 ARG A O 1
ATOM 2355 N N . TRP A 1 306 ? 2.423 14.773 -6.940 1.00 90.50 306 TRP A N 1
ATOM 2356 C CA . TRP A 1 306 ? 3.711 14.169 -6.671 1.00 90.50 306 TRP A CA 1
ATOM 2357 C C . TRP A 1 306 ? 4.824 15.062 -7.201 1.00 90.50 306 TRP A C 1
ATOM 2359 O O . TRP A 1 306 ? 4.852 15.411 -8.386 1.00 90.50 306 TRP A O 1
ATOM 2369 N N . CYS A 1 307 ? 5.745 15.430 -6.314 1.00 92.12 307 CYS A N 1
ATOM 2370 C CA . CYS A 1 307 ? 7.001 16.058 -6.689 1.00 92.12 307 CYS A CA 1
ATOM 2371 C C . CYS A 1 307 ? 8.035 14.969 -6.982 1.00 92.12 307 CYS A C 1
ATOM 2373 O O . CYS A 1 307 ? 8.447 14.265 -6.065 1.00 92.12 307 CYS A O 1
ATOM 2375 N N . TYR A 1 308 ? 8.487 14.849 -8.230 1.00 90.56 308 TYR A N 1
ATOM 2376 C CA . TYR A 1 308 ? 9.550 13.902 -8.595 1.00 90.56 308 TYR A CA 1
ATOM 2377 C C . TYR A 1 308 ? 10.914 14.315 -8.039 1.00 90.56 308 TYR A C 1
ATOM 2379 O O . TYR A 1 308 ? 11.732 13.453 -7.753 1.00 90.56 308 TYR A O 1
ATOM 2387 N N . VAL A 1 309 ? 11.139 15.619 -7.842 1.00 91.06 309 VAL A N 1
ATOM 2388 C CA . VAL A 1 309 ? 12.422 16.143 -7.343 1.00 91.06 309 VAL A CA 1
ATOM 2389 C C . VAL A 1 309 ? 12.607 15.856 -5.856 1.00 91.06 309 VAL A C 1
ATOM 2391 O O . VAL A 1 309 ? 13.661 15.387 -5.446 1.00 91.06 309 VAL A O 1
ATOM 2394 N N . ASP A 1 310 ? 11.584 16.149 -5.050 1.00 88.50 310 ASP A N 1
ATOM 2395 C CA . ASP A 1 310 ? 11.658 16.008 -3.590 1.00 88.50 310 ASP A CA 1
ATOM 2396 C C . ASP A 1 310 ? 11.046 14.693 -3.089 1.00 88.50 310 ASP A C 1
ATOM 2398 O O . ASP A 1 310 ? 11.122 14.391 -1.902 1.00 88.50 310 ASP A O 1
ATOM 2402 N N . GLU A 1 311 ? 10.417 13.920 -3.976 1.00 85.81 311 GLU A N 1
ATOM 2403 C CA . GLU A 1 311 ? 9.715 12.670 -3.660 1.00 85.81 311 GLU A CA 1
ATOM 2404 C C . GLU A 1 311 ? 8.658 12.833 -2.562 1.00 85.81 311 GLU A C 1
ATOM 2406 O O . GLU A 1 311 ? 8.515 12.022 -1.637 1.00 85.81 311 GLU A O 1
ATOM 2411 N N . LEU A 1 312 ? 7.925 13.937 -2.669 1.00 86.19 312 LEU A N 1
ATOM 2412 C CA . LEU A 1 312 ? 6.892 14.316 -1.725 1.00 86.19 312 LEU A CA 1
ATOM 2413 C C . LEU A 1 312 ? 5.528 14.285 -2.398 1.00 86.19 312 LEU A C 1
ATOM 2415 O O . LEU A 1 312 ? 5.323 14.839 -3.481 1.00 86.19 312 LEU A O 1
ATOM 2419 N N . LEU A 1 313 ? 4.603 13.645 -1.695 1.00 85.06 313 LEU A N 1
ATOM 2420 C CA . LEU A 1 313 ? 3.176 13.722 -1.943 1.00 85.06 313 LEU A CA 1
ATOM 2421 C C . LEU A 1 313 ? 2.647 15.064 -1.422 1.00 85.06 313 LEU A C 1
ATOM 2423 O O . LEU A 1 313 ? 3.066 15.490 -0.344 1.00 85.06 313 LEU A O 1
ATOM 2427 N N . GLY A 1 314 ? 1.710 15.689 -2.140 1.00 78.88 314 GLY A N 1
ATOM 2428 C CA . GLY A 1 314 ? 0.962 16.853 -1.659 1.00 78.88 314 GLY A CA 1
ATOM 2429 C C . GLY A 1 314 ? -0.291 17.174 -2.437 1.00 78.88 314 GLY A C 1
ATOM 2430 O O . GLY A 1 314 ? -0.702 16.374 -3.296 1.00 78.88 314 GLY A O 1
#

Sequence (314 aa):
VLGAVIVLRVVWVFPVTYASRLVPRVARNDPAPSWRVPALISWTGMRGVVTLAAVFVLPPETPQRETLILIALVVTAGTLLLQGSTLPWLVRRLELAGPDRAVDTLAEAALFQRAARQGLAELDRLLTGDEPPDVVDRLRRRGLDRADAVWERLGATSETPSAVYARLRARMIDAERAEVLVARDSGEVPDDILRTVLGALDVEETVLDRVAEMNSAERSDELTAARADGCAHLRASPALDRPPQAEGCTGCLEVGRRDWVHLRMCLTCGYLGCCDSSPLRHADEHHIERRHPVMRSAEPGEAWRWCYVDELLG

pLDDT: mean 85.28, std 10.7, range [46.75, 97.94]